Protein AF-0000000068976487 (afdb_homodimer)

Organism: Fasciola gigantica (NCBI:txid46835)

pLDDT: mean 71.39, std 23.09, range [22.41, 97.0]

Foldseek 3Di:
DPCPPVCPPDDDLVRLLVVLLVLQLVLLVLADPVLSVVLNVLSVVQSVVLVPADPVLNVVLSVLSVVLSVVSVVQSLVQQDDVPPDPPPPDPPVDDNRDPPSSVVVDSVVSVVSSVSSCVSVVVRVVVVPPPVD/DPCCVVCPPDDDLVRLLVVLLVLQLVLLVLADPVLSVVLNVLSVVQSVVLVPADPVCNVVLSVLSVVLSVVSVVQSLVQQDDPDPPCPPPPPPVDDSRDCPSSVVCDSVVNVVSSVSSCVSVVVRVVVVPPPVD

Solvent-accessible surface area (backbone atoms only — not comparable to full-atom values): 15541 Å² total; per-residue (Å²): 130,81,74,75,68,75,70,69,76,67,72,49,70,73,52,48,52,50,50,51,53,53,50,44,56,56,55,33,67,74,42,60,65,71,56,22,51,54,48,49,55,52,51,52,52,52,59,59,55,52,75,73,51,58,76,88,48,49,62,58,50,51,42,34,48,47,49,49,41,51,53,50,49,50,52,53,51,61,32,42,64,62,88,56,91,68,72,61,89,74,51,55,66,53,12,59,64,47,56,69,63,53,54,52,61,65,32,70,64,52,56,52,43,50,50,51,60,43,43,51,63,52,56,58,63,58,54,59,64,66,61,65,75,108,129,79,74,75,67,74,73,68,77,65,72,48,70,73,52,47,52,49,51,51,52,51,51,43,58,55,54,34,66,77,42,60,66,72,54,23,51,54,48,50,54,52,51,52,53,51,58,58,54,53,76,73,52,57,76,87,47,48,61,58,51,53,44,33,48,48,49,48,42,52,54,50,50,49,54,53,52,60,32,41,62,63,88,57,91,67,69,62,88,71,52,52,70,46,17,56,68,46,57,70,62,54,55,53,62,64,35,69,64,50,55,52,44,51,51,50,59,42,42,51,64,53,55,58,64,60,54,61,66,66,61,65,74,109

Sequence (268 aa):
MMNVGLAVSSLSHPQRVRLLYKTILQLHRGLPPALAELGNKYVKEEFHRHKNCRPEFVQPFMLEWSSYAMELSKQIRDASYTPSNNPAPNTVEFGRPLEPTVLNRFSESQLQQLLSLAEEIHSRASSTDEVDHNMMNVGLAVSSLSHPQRVRLLYKTILQLHRGLPPALAELGNKYVKEEFHRHKNCRPEFVQPFMLEWSSYAMELSKQIRDASYTPSNNPAPNTVEFGRPLEPTVLNRFSESQLQQLLSLAEEIHSRASSTDEVDHN

InterPro domains:
  IPR008381 Succinate dehydrogenase assembly factor 3, mitochondrial [PTHR13137] (11-130)

Nearest PDB structures (foldseek):
  1x8z-assembly1_A-2  TM=2.347E-01  e=3.915E+00  Arabidopsis thaliana
  1x8z-assembly3_A  TM=2.347E-01  e=3.915E+00  Arabidopsis thaliana
  6fze-assembly2_B  TM=3.423E-01  e=5.760E+00  Borreliella burgdorferi B31
  1x8z-assembly1_A-2  TM=2.349E-01  e=2.927E+00  Arabidopsis thaliana
  1x8z-assembly3_A  TM=2.349E-01  e=2.927E+00  Arabidopsis thaliana

Structure (mmCIF, N/CA/C/O backbone):
data_AF-0000000068976487-model_v1
#
loop_
_entity.id
_entity.type
_entity.pdbx_description
1 polymer 'Succinate dehydrogenase assembly factor 3'
#
loop_
_atom_site.group_PDB
_atom_site.id
_atom_site.type_symbol
_atom_site.label_atom_id
_atom_site.label_alt_id
_atom_site.label_comp_id
_atom_site.label_asym_id
_atom_site.label_entity_id
_atom_site.label_seq_id
_atom_site.pdbx_PDB_ins_code
_atom_site.Cartn_x
_atom_site.Cartn_y
_atom_site.Cartn_z
_atom_site.occupancy
_atom_site.B_iso_or_equiv
_atom_site.auth_seq_id
_atom_site.auth_comp_id
_atom_site.auth_asym_id
_atom_site.auth_atom_id
_atom_site.pdbx_PDB_model_num
ATOM 1 N N . MET A 1 1 ? -24.203 28.141 -8.352 1 22.41 1 MET A N 1
ATOM 2 C CA . MET A 1 1 ? -23.547 27.422 -7.258 1 22.41 1 MET A CA 1
ATOM 3 C C . MET A 1 1 ? -22.438 26.516 -7.785 1 22.41 1 MET A C 1
ATOM 5 O O . MET A 1 1 ? -22.703 25.625 -8.594 1 22.41 1 MET A O 1
ATOM 9 N N . MET A 1 2 ? -21.375 27.125 -8.117 1 22.47 2 MET A N 1
ATOM 10 C CA . MET A 1 2 ? -20.297 26.594 -8.945 1 22.47 2 MET A CA 1
ATOM 11 C C . MET A 1 2 ? -19.719 25.328 -8.328 1 22.47 2 MET A C 1
ATOM 13 O O . MET A 1 2 ? -19.328 25.328 -7.156 1 22.47 2 MET A O 1
ATOM 17 N N . ASN A 1 3 ? -20.391 24.219 -8.438 1 28.83 3 ASN A N 1
ATOM 18 C CA . ASN A 1 3 ? -19.906 22.875 -8.141 1 28.83 3 ASN A CA 1
ATOM 19 C C . ASN A 1 3 ? -18.422 22.75 -8.469 1 28.83 3 ASN A C 1
ATOM 21 O O . ASN A 1 3 ? -18.047 22.656 -9.641 1 28.83 3 ASN A O 1
ATOM 25 N N . VAL A 1 4 ? -17.625 23.719 -8.203 1 30.47 4 VAL A N 1
ATOM 26 C CA . VAL A 1 4 ? -16.188 23.656 -8.422 1 30.47 4 VAL A CA 1
ATOM 27 C C . VAL A 1 4 ? -15.672 22.25 -8.133 1 30.47 4 VAL A C 1
ATOM 29 O O . VAL A 1 4 ? -15.609 21.828 -6.977 1 30.47 4 VAL A O 1
ATOM 32 N N . GLY A 1 5 ? -16.25 21.219 -8.641 1 33.41 5 GLY A N 1
ATOM 33 C CA . GLY A 1 5 ? -15.82 19.844 -8.789 1 33.41 5 GLY A CA 1
ATOM 34 C C . GLY A 1 5 ? -14.312 19.703 -8.922 1 33.41 5 GLY A C 1
ATOM 35 O O . GLY A 1 5 ? -13.773 19.766 -10.031 1 33.41 5 GLY A O 1
ATOM 36 N N . LEU A 1 6 ? -13.453 20.438 -8.43 1 35.88 6 LEU A N 1
ATOM 37 C CA . LEU A 1 6 ? -12.008 20.266 -8.391 1 35.88 6 LEU A CA 1
ATOM 38 C C . LEU A 1 6 ? -11.617 18.797 -8.523 1 35.88 6 LEU A C 1
ATOM 40 O O . LEU A 1 6 ? -11.992 17.984 -7.691 1 35.88 6 LEU A O 1
ATOM 44 N N . ALA A 1 7 ? -11.703 18.219 -9.609 1 37.06 7 ALA A N 1
ATOM 45 C CA . ALA A 1 7 ? -11.406 16.906 -10.148 1 37.06 7 ALA A CA 1
ATOM 46 C C . ALA A 1 7 ? -10.164 16.297 -9.484 1 37.06 7 ALA A C 1
ATOM 48 O O . ALA A 1 7 ? -9.039 16.531 -9.938 1 37.06 7 ALA A O 1
ATOM 49 N N . VAL A 1 8 ? -9.93 16.562 -8.266 1 45.56 8 VAL A N 1
ATOM 50 C CA . VAL A 1 8 ? -8.766 15.961 -7.629 1 45.56 8 VAL A CA 1
ATOM 51 C C . VAL A 1 8 ? -8.586 14.523 -8.125 1 45.56 8 VAL A C 1
ATOM 53 O O . VAL A 1 8 ? -9.523 13.719 -8.055 1 45.56 8 VAL A O 1
ATOM 56 N N . SER A 1 9 ? -8.016 14.414 -9.266 1 51 9 SER A N 1
ATOM 57 C CA . SER A 1 9 ? -7.809 13.273 -10.156 1 51 9 SER A CA 1
ATOM 58 C C . SER A 1 9 ? -7.434 12.023 -9.375 1 51 9 SER A C 1
ATOM 60 O O . SER A 1 9 ? -6.32 11.922 -8.852 1 51 9 SER A O 1
ATOM 62 N N . SER A 1 10 ? -8.445 11.555 -8.594 1 67.25 10 SER A N 1
ATOM 63 C CA . SER A 1 10 ? -8.273 10.18 -8.125 1 67.25 10 SER A CA 1
ATOM 64 C C . SER A 1 10 ? -7.785 9.273 -9.242 1 67.25 10 SER A C 1
ATOM 66 O O . SER A 1 10 ? -8.156 9.453 -10.406 1 67.25 10 SER A O 1
ATOM 68 N N . LEU A 1 11 ? -6.723 8.648 -8.953 1 79.12 11 LEU A N 1
ATOM 69 C CA . LEU A 1 11 ? -6.199 7.715 -9.953 1 79.12 11 LEU A CA 1
ATOM 70 C C . LEU A 1 11 ? -7.285 6.758 -10.422 1 79.12 11 LEU A C 1
ATOM 72 O O . LEU A 1 11 ? -8.086 6.27 -9.625 1 79.12 11 LEU A O 1
ATOM 76 N N . SER A 1 12 ? -7.398 6.684 -11.75 1 86.81 12 SER A N 1
ATOM 77 C CA . SER A 1 12 ? -8.258 5.652 -12.328 1 86.81 12 SER A CA 1
ATOM 78 C C . SER A 1 12 ? -7.793 4.258 -11.922 1 86.81 12 SER A C 1
ATOM 80 O O . SER A 1 12 ? -6.68 4.086 -11.414 1 86.81 12 SER A O 1
ATOM 82 N N . HIS A 1 13 ? -8.68 3.289 -12.172 1 90.31 13 HIS A N 1
ATOM 83 C CA . HIS A 1 13 ? -8.312 1.92 -11.828 1 90.31 13 HIS A CA 1
ATOM 84 C C . HIS A 1 13 ? -7.039 1.491 -12.547 1 90.31 13 HIS A C 1
ATOM 86 O O . HIS A 1 13 ? -6.109 0.981 -11.914 1 90.31 13 HIS A O 1
ATOM 92 N N . PRO A 1 14 ? -6.906 1.743 -13.891 1 92.81 14 PRO A N 1
ATOM 93 C CA . PRO A 1 14 ? -5.664 1.365 -14.562 1 92.81 14 PRO A CA 1
ATOM 94 C C . PRO A 1 14 ? -4.441 2.082 -13.992 1 92.81 14 PRO A C 1
ATOM 96 O O . PRO A 1 14 ? -3.354 1.502 -13.938 1 92.81 14 PRO A O 1
ATOM 99 N N . GLN A 1 15 ? -4.594 3.289 -13.555 1 93 15 GLN A N 1
ATOM 100 C CA . GLN A 1 15 ? -3.492 4.043 -12.961 1 93 15 GLN A CA 1
ATOM 101 C C . GLN A 1 15 ? -3.098 3.469 -11.602 1 93 15 GLN A C 1
ATOM 103 O O . GLN A 1 15 ? -1.91 3.387 -11.281 1 93 15 GLN A O 1
ATOM 108 N N . ARG A 1 16 ? -4.086 3.051 -10.875 1 92.31 16 ARG A N 1
ATOM 109 C CA . ARG A 1 16 ? -3.82 2.449 -9.57 1 92.31 16 ARG A CA 1
ATOM 110 C C . ARG A 1 16 ? -3.096 1.116 -9.727 1 92.31 16 ARG A C 1
ATOM 112 O O . ARG A 1 16 ? -2.168 0.819 -8.969 1 92.31 16 ARG A O 1
ATOM 119 N N . VAL A 1 17 ? -3.531 0.381 -10.68 1 94.75 17 VAL A N 1
ATOM 120 C CA . VAL A 1 17 ? -2.9 -0.909 -10.945 1 94.75 17 VAL A CA 1
ATOM 121 C C . VAL A 1 17 ? -1.438 -0.7 -11.328 1 94.75 17 VAL A C 1
ATOM 123 O O . VAL A 1 17 ? -0.552 -1.395 -10.82 1 94.75 17 VAL A O 1
ATOM 126 N N . ARG A 1 18 ? -1.222 0.237 -12.164 1 96.31 18 ARG A N 1
ATOM 127 C CA . ARG A 1 18 ? 0.137 0.524 -12.617 1 96.31 18 ARG A CA 1
ATOM 128 C C . ARG A 1 18 ? 1.013 0.983 -11.453 1 96.31 18 ARG A C 1
ATOM 130 O O . ARG A 1 18 ? 2.168 0.569 -11.344 1 96.31 18 ARG A O 1
ATOM 137 N N . LEU A 1 19 ? 0.502 1.845 -10.703 1 94.56 19 LEU A N 1
ATOM 138 C CA . LEU A 1 19 ? 1.233 2.33 -9.539 1 94.56 19 LEU A CA 1
ATOM 139 C C . LEU A 1 19 ? 1.612 1.177 -8.617 1 94.56 19 LEU A C 1
ATOM 141 O O . LEU A 1 19 ? 2.754 1.093 -8.156 1 94.56 19 LEU A O 1
ATOM 145 N N . LEU A 1 20 ? 0.661 0.306 -8.344 1 96.44 20 LEU A N 1
ATOM 146 C CA . LEU A 1 20 ? 0.906 -0.844 -7.48 1 96.44 20 LEU A CA 1
ATOM 147 C C . LEU A 1 20 ? 1.979 -1.751 -8.07 1 96.44 20 LEU A C 1
ATOM 149 O O . LEU A 1 20 ? 2.898 -2.176 -7.371 1 96.44 20 LEU A O 1
ATOM 153 N N . TYR A 1 21 ? 1.858 -2.031 -9.32 1 97 21 TYR A N 1
ATOM 154 C CA . TYR A 1 21 ? 2.816 -2.865 -10.039 1 97 21 TYR A CA 1
ATOM 155 C C . TYR A 1 21 ? 4.227 -2.309 -9.906 1 97 21 TYR A C 1
ATOM 157 O O . TYR A 1 21 ? 5.152 -3.023 -9.516 1 97 21 TYR A O 1
ATOM 165 N N . LYS A 1 22 ? 4.34 -1.038 -10.203 1 96.62 22 LYS A N 1
ATOM 166 C CA . LYS A 1 22 ? 5.645 -0.382 -10.156 1 96.62 22 LYS A CA 1
ATOM 167 C C . LYS A 1 22 ? 6.203 -0.371 -8.734 1 96.62 22 LYS A C 1
ATOM 169 O O . LYS A 1 22 ? 7.41 -0.547 -8.539 1 96.62 22 LYS A O 1
ATOM 174 N N . THR A 1 23 ? 5.371 -0.124 -7.797 1 96 23 THR A N 1
ATOM 175 C CA . THR A 1 23 ? 5.781 -0.111 -6.398 1 96 23 THR A CA 1
ATOM 176 C C . THR A 1 23 ? 6.375 -1.458 -5.996 1 96 23 THR A C 1
ATOM 178 O O . THR A 1 23 ? 7.426 -1.513 -5.352 1 96 23 THR A O 1
ATOM 181 N N . ILE A 1 24 ? 5.711 -2.537 -6.387 1 95.94 24 ILE A N 1
ATOM 182 C CA . ILE A 1 24 ? 6.168 -3.875 -6.035 1 95.94 24 ILE A CA 1
ATOM 183 C C . ILE A 1 24 ? 7.516 -4.148 -6.699 1 95.94 24 ILE A C 1
ATOM 185 O O . ILE A 1 24 ? 8.438 -4.664 -6.059 1 95.94 24 ILE A O 1
ATOM 189 N N . LEU A 1 25 ? 7.668 -3.799 -7.992 1 96.12 25 LEU A N 1
ATOM 190 C CA . LEU A 1 25 ? 8.93 -3.996 -8.695 1 96.12 25 LEU A CA 1
ATOM 191 C C . LEU A 1 25 ? 10.055 -3.215 -8.016 1 96.12 25 LEU A C 1
ATOM 193 O O . LEU A 1 25 ? 11.18 -3.709 -7.906 1 96.12 25 LEU A O 1
ATOM 197 N N . GLN A 1 26 ? 9.742 -2.055 -7.543 1 94.44 26 GLN A N 1
ATOM 198 C CA . GLN A 1 26 ? 10.727 -1.233 -6.84 1 94.44 26 GLN A CA 1
ATOM 199 C C . GLN A 1 26 ? 11.133 -1.877 -5.52 1 94.44 26 GLN A C 1
ATOM 201 O O . GLN A 1 26 ? 12.32 -1.905 -5.176 1 94.44 26 GLN A O 1
ATOM 206 N N . LEU A 1 27 ? 10.195 -2.33 -4.832 1 92.12 27 LEU A N 1
ATOM 207 C CA . LEU A 1 27 ? 10.477 -2.996 -3.564 1 92.12 27 LEU A CA 1
ATOM 208 C C . LEU A 1 27 ? 11.344 -4.234 -3.781 1 92.12 27 LEU A C 1
ATOM 210 O O . LEU A 1 27 ? 12.227 -4.527 -2.973 1 92.12 27 LEU A O 1
ATOM 214 N N . HIS A 1 28 ? 11.109 -4.938 -4.836 1 93.31 28 HIS A N 1
ATOM 215 C CA . HIS A 1 28 ? 11.852 -6.152 -5.148 1 93.31 28 HIS A CA 1
ATOM 216 C C . HIS A 1 28 ? 13.336 -5.852 -5.352 1 93.31 28 HIS A C 1
ATOM 218 O O . HIS A 1 28 ? 14.18 -6.738 -5.191 1 93.31 28 HIS A O 1
ATOM 224 N N . ARG A 1 29 ? 13.633 -4.652 -5.66 1 92.06 29 ARG A N 1
ATOM 225 C CA . ARG A 1 29 ? 15.031 -4.27 -5.816 1 92.06 29 ARG A CA 1
ATOM 226 C C . ARG A 1 29 ? 15.773 -4.363 -4.488 1 92.06 29 ARG A C 1
ATOM 228 O O . ARG A 1 29 ? 17 -4.422 -4.469 1 92.06 29 ARG A O 1
ATOM 235 N N . GLY A 1 30 ? 15.07 -4.293 -3.445 1 85.94 30 GLY A N 1
ATOM 236 C CA . GLY A 1 30 ? 15.672 -4.414 -2.125 1 85.94 30 GLY A CA 1
ATOM 237 C C . GLY A 1 30 ? 15.914 -5.852 -1.711 1 85.94 30 GLY A C 1
ATOM 238 O O . GLY A 1 30 ? 16.484 -6.109 -0.649 1 85.94 30 GLY A O 1
ATOM 239 N N . LEU A 1 31 ? 15.539 -6.805 -2.506 1 86.88 31 LEU A N 1
ATOM 240 C CA . LEU A 1 31 ? 15.695 -8.227 -2.227 1 86.88 31 LEU A CA 1
ATOM 241 C C . LEU A 1 31 ? 16.984 -8.766 -2.848 1 86.88 31 LEU A C 1
ATOM 243 O O . LEU A 1 31 ? 17.547 -8.148 -3.756 1 86.88 31 LEU A O 1
ATOM 247 N N . PRO A 1 32 ? 17.484 -9.922 -2.289 1 86.25 32 PRO A N 1
ATOM 248 C CA . PRO A 1 32 ? 18.547 -10.594 -3.035 1 86.25 32 PRO A CA 1
ATOM 249 C C . PRO A 1 32 ? 18.203 -10.805 -4.508 1 86.25 32 PRO A C 1
ATOM 251 O O . PRO A 1 32 ? 17.047 -11.094 -4.832 1 86.25 32 PRO A O 1
ATOM 254 N N . PRO A 1 33 ? 19.172 -10.641 -5.348 1 88.94 33 PRO A N 1
ATOM 255 C CA . PRO A 1 33 ? 18.891 -10.625 -6.789 1 88.94 33 PRO A CA 1
ATOM 256 C C . PRO A 1 33 ? 18.094 -11.844 -7.25 1 88.94 33 PRO A C 1
ATOM 258 O O . PRO A 1 33 ? 17.172 -11.711 -8.047 1 88.94 33 PRO A O 1
ATOM 261 N N . ALA A 1 34 ? 18.516 -12.977 -6.82 1 88.81 34 ALA A N 1
ATOM 262 C CA . ALA A 1 34 ? 17.828 -14.188 -7.246 1 88.81 34 ALA A CA 1
ATOM 263 C C . ALA A 1 34 ? 16.359 -14.164 -6.809 1 88.81 34 ALA A C 1
ATOM 265 O O . ALA A 1 34 ? 15.477 -14.562 -7.566 1 88.81 34 ALA A O 1
ATOM 266 N N . LEU A 1 35 ? 16.109 -13.75 -5.621 1 89.38 35 LEU A N 1
ATOM 267 C CA . LEU A 1 35 ? 14.742 -13.656 -5.094 1 89.38 35 LEU A CA 1
ATOM 268 C C . LEU A 1 35 ? 13.953 -12.57 -5.816 1 89.38 35 LEU A C 1
ATOM 270 O O . LEU A 1 35 ? 12.766 -12.75 -6.09 1 89.38 35 LEU A O 1
ATOM 274 N N . ALA A 1 36 ? 14.625 -11.461 -6.062 1 92.62 36 ALA A N 1
ATOM 275 C CA . ALA A 1 36 ? 13.992 -10.383 -6.82 1 92.62 36 ALA A CA 1
ATOM 276 C C . ALA A 1 36 ? 13.547 -10.867 -8.195 1 92.62 36 ALA A C 1
ATOM 278 O O . ALA A 1 36 ? 12.438 -10.555 -8.648 1 92.62 36 ALA A O 1
ATOM 279 N N . GLU A 1 37 ? 14.422 -11.594 -8.828 1 93.75 37 GLU A N 1
ATOM 280 C CA . GLU A 1 37 ? 14.094 -12.125 -10.148 1 93.75 37 GLU A CA 1
ATOM 281 C C . GLU A 1 37 ? 12.891 -13.062 -10.086 1 93.75 37 GLU A C 1
ATOM 283 O O . GLU A 1 37 ? 11.984 -12.969 -10.914 1 93.75 37 GLU A O 1
ATOM 288 N N . LEU A 1 38 ? 12.906 -13.969 -9.188 1 90.81 38 LEU A N 1
ATOM 289 C CA . LEU A 1 38 ? 11.789 -14.891 -9 1 90.81 38 LEU A CA 1
ATOM 290 C C . LEU A 1 38 ? 10.5 -14.117 -8.734 1 90.81 38 LEU A C 1
ATOM 292 O O . LEU A 1 38 ? 9.477 -14.375 -9.367 1 90.81 38 LEU A O 1
ATOM 296 N N . GLY A 1 39 ? 10.523 -13.211 -7.812 1 93 39 GLY A N 1
ATOM 297 C CA . GLY A 1 39 ? 9.352 -12.414 -7.48 1 93 39 GLY A CA 1
ATOM 298 C C . GLY A 1 39 ? 8.82 -11.617 -8.656 1 93 39 GLY A C 1
ATOM 299 O O . GLY A 1 39 ? 7.613 -11.555 -8.875 1 93 39 GLY A O 1
ATOM 300 N N . ASN A 1 40 ? 9.781 -10.992 -9.359 1 96.31 40 ASN A N 1
ATOM 301 C CA . ASN A 1 40 ? 9.383 -10.195 -10.516 1 96.31 40 ASN A CA 1
ATOM 302 C C . ASN A 1 40 ? 8.648 -11.039 -11.555 1 96.31 40 ASN A C 1
ATOM 304 O O . ASN A 1 40 ? 7.672 -10.586 -12.148 1 96.31 40 ASN A O 1
ATOM 308 N N . LYS A 1 41 ? 9.156 -12.18 -11.758 1 94.44 41 LYS A N 1
ATOM 309 C CA . LYS A 1 41 ? 8.492 -13.086 -12.688 1 94.44 41 LYS A CA 1
ATOM 310 C C . LYS A 1 41 ? 7.074 -13.406 -12.234 1 94.44 41 LYS A C 1
ATOM 312 O O . LYS A 1 41 ? 6.133 -13.359 -13.023 1 94.44 41 LYS A O 1
ATOM 317 N N . TYR A 1 42 ? 6.891 -13.711 -10.992 1 92.12 42 TYR A N 1
ATOM 318 C CA . TYR A 1 42 ? 5.594 -14.07 -10.422 1 92.12 42 TYR A CA 1
ATOM 319 C C . TYR A 1 42 ? 4.621 -12.898 -10.5 1 92.12 42 TYR A C 1
ATOM 321 O O . TYR A 1 42 ? 3.482 -13.055 -10.953 1 92.12 42 TYR A O 1
ATOM 329 N N . VAL A 1 43 ? 5.031 -11.766 -10.086 1 95.38 43 VAL A N 1
ATOM 330 C CA . VAL A 1 43 ? 4.184 -10.578 -10.062 1 95.38 43 VAL A CA 1
ATOM 331 C C . VAL A 1 43 ? 3.758 -10.219 -11.484 1 95.38 43 VAL A C 1
ATOM 333 O O . VAL A 1 43 ? 2.592 -9.891 -11.727 1 95.38 43 VAL A O 1
ATOM 336 N N . LYS A 1 44 ? 4.664 -10.266 -12.406 1 95.44 44 LYS A N 1
ATOM 337 C CA . LYS A 1 44 ? 4.348 -9.961 -13.797 1 95.44 44 LYS A CA 1
ATOM 338 C C . LYS A 1 44 ? 3.248 -10.883 -14.328 1 95.44 44 LYS A C 1
ATOM 340 O O . LYS A 1 44 ? 2.309 -10.422 -14.977 1 95.44 44 LYS A O 1
ATOM 345 N N . GLU A 1 45 ? 3.355 -12.07 -14.039 1 93.06 45 GLU A N 1
ATOM 346 C CA . GLU A 1 45 ? 2.359 -13.039 -14.484 1 93.06 45 GLU A CA 1
ATOM 347 C C . GLU A 1 45 ? 1 -12.766 -13.844 1 93.06 45 GLU A C 1
ATOM 349 O O . GLU A 1 45 ? -0.031 -12.82 -14.523 1 93.06 45 GLU A O 1
ATOM 354 N N . GLU A 1 46 ? 0.982 -12.477 -12.602 1 92.19 46 GLU A N 1
ATOM 355 C CA . GLU A 1 46 ? -0.27 -12.242 -11.891 1 92.19 46 GLU A CA 1
ATOM 356 C C . GLU A 1 46 ? -0.942 -10.953 -12.359 1 92.19 46 GLU A C 1
ATOM 358 O O . GLU A 1 46 ? -2.166 -10.906 -12.508 1 92.19 46 GLU A O 1
ATOM 363 N N . PHE A 1 47 ? -0.188 -9.938 -12.562 1 94.5 47 PHE A N 1
ATOM 364 C CA . PHE A 1 47 ? -0.769 -8.68 -13.023 1 94.5 47 PHE A CA 1
ATOM 365 C C . PHE A 1 47 ? -1.245 -8.789 -14.461 1 94.5 47 PHE A C 1
ATOM 367 O O . PHE A 1 47 ? -2.219 -8.148 -14.852 1 94.5 47 PHE A O 1
ATOM 374 N N . HIS A 1 48 ? -0.615 -9.648 -15.25 1 93.25 48 HIS A N 1
ATOM 375 C CA . HIS A 1 48 ? -1.096 -9.938 -16.594 1 93.25 48 HIS A CA 1
ATOM 376 C C . HIS A 1 48 ? -2.451 -10.633 -16.562 1 93.25 48 HIS A C 1
ATOM 378 O O . HIS A 1 48 ? -3.365 -10.266 -17.297 1 93.25 48 HIS A O 1
ATOM 384 N N . ARG A 1 49 ? -2.629 -11.539 -15.703 1 89.94 49 ARG A N 1
ATOM 385 C CA . ARG A 1 49 ? -3.885 -12.266 -15.562 1 89.94 49 ARG A CA 1
ATOM 386 C C . ARG A 1 49 ? -4.992 -11.352 -15.047 1 89.94 49 ARG A C 1
ATOM 388 O O . ARG A 1 49 ? -6.16 -11.523 -15.398 1 89.94 49 ARG A O 1
ATOM 395 N N . HIS A 1 50 ? -4.668 -10.461 -14.219 1 90.94 50 HIS A N 1
ATOM 396 C CA . HIS A 1 50 ? -5.617 -9.539 -13.609 1 90.94 50 HIS A CA 1
ATOM 397 C C . HIS A 1 50 ? -6.332 -8.703 -14.664 1 90.94 50 HIS A C 1
ATOM 399 O O . HIS A 1 50 ? -7.473 -8.281 -14.461 1 90.94 50 HIS A O 1
ATOM 405 N N . 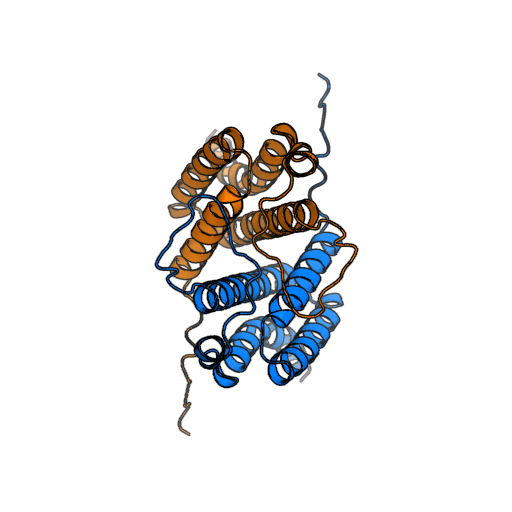LYS A 1 51 ? -5.695 -8.484 -15.812 1 91.81 51 LYS A N 1
ATOM 406 C CA . LYS A 1 51 ? -6.281 -7.68 -16.875 1 91.81 51 LYS A CA 1
ATOM 407 C C . LYS A 1 51 ? -7.613 -8.266 -17.344 1 91.81 51 LYS A C 1
ATOM 409 O O . LYS A 1 51 ? -8.492 -7.535 -17.797 1 91.81 51 LYS A O 1
ATOM 414 N N . ASN A 1 52 ? -7.84 -9.562 -17.156 1 88.69 52 ASN A N 1
ATOM 415 C CA . ASN A 1 52 ? -9.047 -10.242 -17.609 1 88.69 52 ASN A CA 1
ATOM 416 C C . ASN A 1 52 ? -9.859 -10.789 -16.438 1 88.69 52 ASN A C 1
ATOM 418 O O . ASN A 1 52 ? -10.688 -11.688 -16.625 1 88.69 52 ASN A O 1
ATOM 422 N N . CYS A 1 53 ? -9.641 -10.281 -15.398 1 85.5 53 CYS A N 1
ATOM 423 C CA . CYS A 1 53 ? -10.281 -10.797 -14.195 1 85.5 53 CYS A CA 1
ATOM 424 C C . CYS A 1 53 ? -11.727 -10.336 -14.109 1 85.5 53 CYS A C 1
ATOM 426 O O . CYS A 1 53 ? -12.07 -9.25 -14.578 1 85.5 53 CYS A O 1
ATOM 428 N N . ARG A 1 54 ? -12.594 -11.195 -13.531 1 88.94 54 ARG A N 1
ATOM 429 C CA . ARG A 1 54 ? -13.977 -10.82 -13.266 1 88.94 54 ARG A CA 1
ATOM 430 C C . ARG A 1 54 ? -14.055 -9.641 -12.305 1 88.94 54 ARG A C 1
ATOM 432 O O . ARG A 1 54 ? -13.242 -9.523 -11.391 1 88.94 54 ARG A O 1
ATOM 439 N N . PRO A 1 55 ? -15.055 -8.797 -12.445 1 89 55 PRO A N 1
ATOM 440 C CA . PRO A 1 55 ? -15.188 -7.578 -11.641 1 89 55 PRO A CA 1
ATOM 441 C C . PRO A 1 55 ? -15.211 -7.863 -10.141 1 89 55 PRO A C 1
ATOM 443 O O . PRO A 1 55 ? -14.703 -7.066 -9.352 1 89 55 PRO A O 1
ATOM 446 N N . GLU A 1 56 ? -15.789 -8.992 -9.781 1 88.12 56 GLU A N 1
ATOM 447 C CA . GLU A 1 56 ? -15.938 -9.289 -8.359 1 88.12 56 GLU A CA 1
ATOM 448 C C . GLU A 1 56 ? -14.594 -9.562 -7.703 1 88.12 56 GLU A C 1
ATOM 450 O O . GLU A 1 56 ? -14.461 -9.5 -6.477 1 88.12 56 GLU A O 1
ATOM 455 N N . PHE A 1 57 ? -13.562 -9.727 -8.508 1 86.44 57 PHE A N 1
ATOM 456 C CA . PHE A 1 57 ? -12.266 -10.117 -7.961 1 86.44 57 PHE A CA 1
ATOM 457 C C . PHE A 1 57 ? -11.266 -8.969 -8.062 1 86.44 57 PHE A C 1
ATOM 459 O O . PHE A 1 57 ? -10.172 -9.039 -7.504 1 86.44 57 PHE A O 1
ATOM 466 N N . VAL A 1 58 ? -11.68 -7.926 -8.648 1 89.44 58 VAL A N 1
ATOM 467 C CA . VAL A 1 58 ? -10.773 -6.809 -8.883 1 89.44 58 VAL A CA 1
ATOM 468 C C . VAL A 1 58 ? -10.352 -6.188 -7.555 1 89.44 58 VAL A C 1
ATOM 470 O O . VAL A 1 58 ? -9.156 -6.016 -7.289 1 89.44 58 VAL A O 1
ATOM 473 N N . GLN A 1 59 ? -11.273 -5.945 -6.762 1 88.88 59 GLN A N 1
ATOM 474 C CA . GLN A 1 59 ? -10.969 -5.297 -5.492 1 88.88 59 GLN A CA 1
ATOM 475 C C . GLN A 1 59 ? -10.18 -6.223 -4.578 1 88.88 59 GLN A C 1
ATOM 477 O O . GLN A 1 59 ? -9.18 -5.812 -3.984 1 88.88 59 GLN A O 1
ATOM 482 N N . PRO A 1 60 ? -10.547 -7.488 -4.484 1 88.81 60 PRO A N 1
ATOM 483 C CA . PRO A 1 60 ? -9.734 -8.406 -3.678 1 88.81 60 PRO A CA 1
ATOM 484 C C . PRO A 1 60 ? -8.297 -8.516 -4.172 1 88.81 60 PRO A C 1
ATOM 486 O O . PRO A 1 60 ? -7.367 -8.594 -3.363 1 88.81 60 PRO A O 1
ATOM 489 N N . PHE A 1 61 ? -8.078 -8.523 -5.457 1 91.69 61 PHE A N 1
ATOM 490 C CA . PHE A 1 61 ? -6.738 -8.547 -6.027 1 91.69 61 PHE A CA 1
ATOM 491 C C . PHE A 1 61 ? -5.93 -7.344 -5.566 1 91.69 61 PHE A C 1
ATOM 493 O O . PHE A 1 61 ? -4.816 -7.496 -5.055 1 91.69 61 PHE A O 1
ATOM 500 N N . MET A 1 62 ? -6.527 -6.18 -5.734 1 93 62 MET A N 1
ATOM 501 C CA . MET A 1 62 ? -5.836 -4.949 -5.367 1 93 62 MET A CA 1
ATOM 502 C C . MET A 1 62 ? -5.48 -4.941 -3.885 1 93 62 MET A C 1
ATOM 504 O O . MET A 1 62 ? -4.375 -4.559 -3.506 1 93 62 MET A O 1
ATOM 508 N N . LEU A 1 63 ? -6.379 -5.375 -3.098 1 90.81 63 LEU A N 1
ATOM 509 C CA . LEU A 1 63 ? -6.156 -5.375 -1.655 1 90.81 63 LEU A CA 1
ATOM 510 C C . LEU A 1 63 ? -5.047 -6.352 -1.277 1 90.81 63 LEU A C 1
ATOM 512 O O . LEU A 1 63 ? -4.176 -6.023 -0.472 1 90.81 63 LEU A O 1
ATOM 516 N N . GLU A 1 64 ? -5.027 -7.508 -1.851 1 90.62 64 GLU A N 1
ATOM 517 C CA . GLU A 1 64 ? -4.043 -8.531 -1.514 1 90.62 64 GLU A CA 1
ATOM 518 C C . GLU A 1 64 ? -2.639 -8.102 -1.94 1 90.62 64 GLU A C 1
ATOM 520 O O . GLU A 1 64 ? -1.687 -8.227 -1.166 1 90.62 64 GLU A O 1
ATOM 525 N N . TRP A 1 65 ? -2.617 -7.582 -3.074 1 94.25 65 TRP A N 1
ATOM 526 C CA . TRP A 1 65 ? -1.307 -7.191 -3.584 1 94.25 65 TRP A CA 1
ATOM 527 C C . TRP A 1 65 ? -0.811 -5.922 -2.893 1 94.25 65 TRP A C 1
ATOM 529 O O . TRP A 1 65 ? 0.395 -5.734 -2.719 1 94.25 65 TRP A O 1
ATOM 539 N N . SER A 1 66 ? -1.756 -5.062 -2.514 1 93.56 66 SER A N 1
ATOM 540 C CA . SER A 1 66 ? -1.363 -3.922 -1.693 1 93.56 66 SER A CA 1
ATOM 541 C C . SER A 1 66 ? -0.816 -4.375 -0.344 1 93.56 66 SER A C 1
ATOM 543 O O . SER A 1 66 ? 0.174 -3.826 0.146 1 93.56 66 SER A O 1
ATOM 545 N N . SER A 1 67 ? -1.417 -5.332 0.269 1 90.38 67 SER A N 1
ATOM 546 C CA . SER A 1 67 ? -0.94 -5.891 1.528 1 90.38 67 SER A CA 1
ATOM 547 C C . SER A 1 67 ? 0.452 -6.496 1.373 1 90.38 67 SER A C 1
ATOM 549 O O . SER A 1 67 ? 1.323 -6.285 2.219 1 90.38 67 SER A O 1
ATOM 551 N N . TYR A 1 68 ? 0.668 -7.223 0.31 1 91.69 68 TYR A N 1
ATOM 552 C CA . TYR A 1 68 ? 1.979 -7.77 -0.021 1 91.69 68 TYR A CA 1
ATOM 553 C C . TYR A 1 68 ? 3.031 -6.668 -0.078 1 91.69 68 TYR A C 1
ATOM 555 O O . TYR A 1 68 ? 4.105 -6.793 0.513 1 91.69 68 TYR A O 1
ATOM 563 N N . ALA A 1 69 ? 2.688 -5.625 -0.766 1 94.69 69 ALA A N 1
ATOM 564 C CA . ALA A 1 69 ? 3.619 -4.512 -0.921 1 94.69 69 ALA A CA 1
ATOM 565 C C . ALA A 1 69 ? 3.971 -3.896 0.431 1 94.69 69 ALA A C 1
ATOM 567 O O . ALA A 1 69 ? 5.141 -3.625 0.711 1 94.69 69 ALA A O 1
ATOM 568 N N . MET A 1 70 ? 3.002 -3.734 1.232 1 92.31 70 MET A N 1
ATOM 569 C CA . MET A 1 70 ? 3.223 -3.086 2.521 1 92.31 70 MET A CA 1
ATOM 570 C C . MET A 1 70 ? 4.035 -3.982 3.449 1 92.31 70 MET A C 1
ATOM 572 O O . MET A 1 70 ? 4.914 -3.506 4.168 1 92.31 70 MET A O 1
ATOM 576 N N . GLU A 1 71 ? 3.732 -5.258 3.459 1 90.25 71 GLU A N 1
ATOM 577 C CA . GLU A 1 71 ? 4.496 -6.199 4.273 1 90.25 71 GLU A CA 1
ATOM 578 C C . GLU A 1 71 ? 5.949 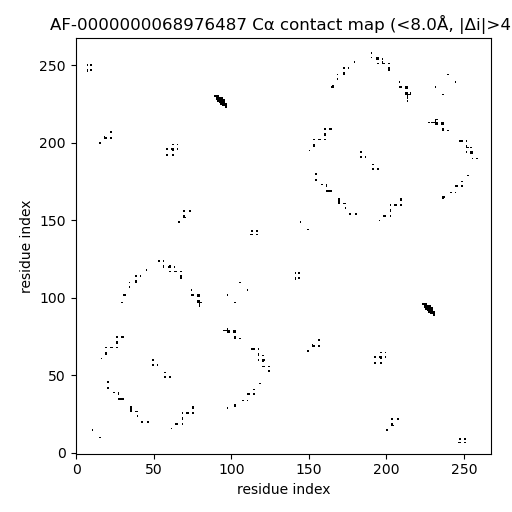-6.27 3.814 1 90.25 71 GLU A C 1
ATOM 580 O O . GLU A 1 71 ? 6.867 -6.262 4.637 1 90.25 71 GLU A O 1
ATOM 585 N N . LEU A 1 72 ? 6.117 -6.305 2.568 1 90.75 72 LEU A N 1
ATOM 586 C CA . LEU A 1 72 ? 7.465 -6.344 2.012 1 90.75 72 LEU A CA 1
ATOM 587 C C . LEU A 1 72 ? 8.227 -5.066 2.344 1 90.75 72 LEU A C 1
ATOM 589 O O . LEU A 1 72 ? 9.406 -5.117 2.709 1 90.75 72 LEU A O 1
ATOM 593 N N . SER A 1 73 ? 7.535 -3.955 2.154 1 90.5 73 SER A N 1
ATOM 594 C CA . SER A 1 73 ? 8.148 -2.674 2.48 1 90.5 73 SER A CA 1
ATOM 595 C C . SER A 1 73 ? 8.617 -2.639 3.932 1 90.5 73 SER A C 1
ATOM 597 O O . SER A 1 73 ? 9.727 -2.17 4.219 1 90.5 73 SER A O 1
ATOM 599 N N . LYS A 1 74 ? 7.828 -3.059 4.793 1 88.19 74 LYS A N 1
ATOM 600 C CA . LYS A 1 74 ? 8.18 -3.111 6.207 1 88.19 74 LYS A CA 1
ATOM 601 C C . LYS A 1 74 ? 9.414 -3.984 6.434 1 88.19 74 LYS A C 1
ATOM 603 O O . LYS A 1 74 ? 10.32 -3.605 7.176 1 88.19 74 LYS A O 1
ATOM 608 N N . GLN A 1 75 ? 9.43 -5.125 5.867 1 84.31 75 GLN A N 1
ATOM 609 C CA . GLN A 1 75 ? 10.531 -6.062 6.023 1 84.31 75 GLN A CA 1
ATOM 610 C C . GLN A 1 75 ? 11.844 -5.461 5.527 1 84.31 75 GLN A C 1
ATOM 612 O O . GLN A 1 75 ? 12.891 -5.621 6.16 1 84.31 75 GLN A O 1
ATOM 617 N N . ILE A 1 76 ? 11.773 -4.844 4.449 1 84.69 76 ILE A N 1
ATOM 618 C CA . ILE A 1 76 ? 12.953 -4.223 3.863 1 84.69 76 ILE A CA 1
ATOM 619 C C . ILE A 1 76 ? 13.453 -3.096 4.766 1 84.69 76 ILE A C 1
ATOM 621 O O . ILE A 1 76 ? 14.648 -2.969 5.012 1 84.69 76 ILE A O 1
ATOM 625 N N . ARG A 1 77 ? 12.578 -2.262 5.238 1 82.94 77 ARG A N 1
ATOM 626 C CA . ARG A 1 77 ? 12.922 -1.171 6.145 1 82.94 77 ARG A CA 1
ATOM 627 C C . ARG A 1 77 ? 13.57 -1.702 7.418 1 82.94 77 ARG A C 1
ATOM 629 O O . ARG A 1 77 ? 14.57 -1.157 7.887 1 82.94 77 ARG A O 1
ATOM 636 N N . ASP A 1 78 ? 12.977 -2.676 7.996 1 81.69 78 ASP A N 1
ATOM 637 C CA . ASP A 1 78 ? 13.469 -3.275 9.234 1 81.69 78 ASP A CA 1
ATOM 638 C C . ASP A 1 78 ? 14.859 -3.867 9.039 1 81.69 78 ASP A C 1
ATOM 640 O O . ASP A 1 78 ? 15.695 -3.826 9.945 1 81.69 78 ASP A O 1
ATOM 644 N N . ALA A 1 79 ? 15.078 -4.398 7.93 1 76.56 79 ALA A N 1
ATOM 645 C CA . ALA A 1 79 ? 16.375 -5 7.617 1 76.56 79 ALA A CA 1
ATOM 646 C C . ALA A 1 79 ? 17.438 -3.926 7.422 1 76.56 79 ALA A C 1
ATOM 648 O O . ALA A 1 79 ? 18.625 -4.172 7.656 1 76.56 79 ALA A O 1
ATOM 649 N N . SER A 1 80 ? 17.094 -2.814 6.984 1 72.19 80 SER A N 1
ATOM 650 C CA . SER A 1 80 ? 18.016 -1.716 6.715 1 72.19 80 SER A CA 1
ATOM 651 C C . SER A 1 80 ? 18.328 -0.937 7.988 1 72.19 80 SER A C 1
ATOM 653 O O . SER A 1 80 ? 19.344 -0.238 8.055 1 72.19 80 SER A O 1
ATOM 655 N N . TYR A 1 81 ? 17.562 -0.925 8.969 1 61.47 81 TYR A N 1
ATOM 656 C CA . TYR A 1 81 ? 17.781 -0.189 10.211 1 61.47 81 TYR A CA 1
ATOM 657 C C . TYR A 1 81 ? 18.953 -0.773 10.992 1 61.47 81 TYR A C 1
ATOM 659 O O . TYR A 1 81 ? 18.953 -1.966 11.312 1 61.47 81 TYR A O 1
ATOM 667 N N . THR A 1 82 ? 20.188 -0.222 10.633 1 52.66 82 THR A N 1
ATOM 668 C CA . THR A 1 82 ? 21.359 -0.442 11.492 1 52.66 82 THR A CA 1
ATOM 669 C C . THR A 1 82 ? 21.359 0.549 12.656 1 52.66 82 THR A C 1
ATOM 671 O O . THR A 1 82 ? 21.25 1.759 12.445 1 52.66 82 THR A O 1
ATOM 674 N N . PRO A 1 83 ? 21.203 0.041 13.945 1 46.78 83 PRO A N 1
ATOM 675 C CA . PRO A 1 83 ? 21.297 0.983 15.062 1 46.78 83 PRO A CA 1
ATOM 676 C C . PRO A 1 83 ? 22.484 1.937 14.938 1 46.78 83 PRO A C 1
ATOM 678 O O . PRO A 1 83 ? 23.625 1.492 14.859 1 46.78 83 PRO A O 1
ATOM 681 N N . SER A 1 84 ? 22.484 2.904 14.039 1 44.81 84 SER A N 1
ATOM 682 C CA . SER A 1 84 ? 23.641 3.791 14.133 1 44.81 84 SER A CA 1
ATOM 683 C C . SER A 1 84 ? 23.734 4.426 15.523 1 44.81 84 SER A C 1
ATOM 685 O O . SER A 1 84 ? 22.719 4.84 16.094 1 44.81 84 SER A O 1
ATOM 687 N N . ASN A 1 85 ? 24.75 4.051 16.266 1 46.06 85 ASN A N 1
ATOM 688 C CA . ASN A 1 85 ? 25.141 4.684 17.516 1 46.06 85 ASN A CA 1
ATOM 689 C C . ASN A 1 85 ? 25.047 6.203 17.438 1 46.06 85 ASN A C 1
ATOM 691 O O . ASN A 1 85 ? 25.266 6.902 18.422 1 46.06 85 ASN A O 1
ATOM 695 N N . ASN A 1 86 ? 25.094 6.805 16.266 1 41.53 86 ASN A N 1
ATOM 696 C CA . ASN A 1 86 ? 25 8.258 16.156 1 41.53 86 ASN A CA 1
ATOM 697 C C . ASN A 1 86 ? 23.734 8.68 15.406 1 41.53 86 ASN A C 1
ATOM 699 O O . ASN A 1 86 ? 23.75 8.812 14.188 1 41.53 86 ASN A O 1
ATOM 703 N N . PRO A 1 87 ? 22.656 8.562 16.078 1 42.78 87 PRO A N 1
ATOM 704 C CA . PRO A 1 87 ? 21.344 8.859 15.516 1 42.78 87 PRO A CA 1
ATOM 705 C C . PRO A 1 87 ? 21.25 10.258 14.906 1 42.78 87 PRO A C 1
ATOM 707 O O . PRO A 1 87 ? 21.328 11.258 15.625 1 42.78 87 PRO A O 1
ATOM 710 N N . ALA A 1 88 ? 22 10.531 13.867 1 42.06 88 ALA A N 1
ATOM 711 C CA . ALA A 1 88 ? 21.688 11.883 13.391 1 42.06 88 ALA A CA 1
ATOM 712 C C . ALA A 1 88 ? 20.203 12.023 13.086 1 42.06 88 ALA A C 1
ATOM 714 O O . ALA A 1 88 ? 19.578 11.094 12.57 1 42.06 88 ALA A O 1
ATOM 715 N N . PRO A 1 89 ? 19.547 12.992 13.781 1 41.69 89 PRO A N 1
ATOM 716 C CA . PRO A 1 89 ? 18.094 13.172 13.852 1 41.69 89 PRO A CA 1
ATOM 717 C C . PRO A 1 89 ? 17.406 12.938 12.508 1 41.69 89 PRO A C 1
ATOM 719 O O . PRO A 1 89 ? 16.281 12.406 12.469 1 41.69 89 PRO A O 1
ATOM 722 N N . ASN A 1 90 ? 17.719 13.703 11.469 1 37.12 90 ASN A N 1
ATOM 723 C CA . ASN A 1 90 ? 16.891 14.078 10.328 1 37.12 90 ASN A CA 1
ATOM 724 C C . ASN A 1 90 ? 17.094 13.133 9.148 1 37.12 90 ASN A C 1
ATOM 726 O O . ASN A 1 90 ? 16.672 13.43 8.023 1 37.12 90 ASN A O 1
ATOM 730 N N . THR A 1 91 ? 18.188 12.242 9.289 1 37.88 91 THR A N 1
ATOM 731 C CA . THR A 1 91 ? 18.531 11.641 8 1 37.88 91 THR A CA 1
ATOM 732 C C . THR A 1 91 ? 17.719 10.367 7.77 1 37.88 91 THR A C 1
ATOM 734 O O . THR A 1 91 ? 17.703 9.469 8.617 1 37.88 91 THR A O 1
ATOM 737 N N . VAL A 1 92 ? 16.594 10.484 7.391 1 37 92 VAL A N 1
ATOM 738 C CA . VAL A 1 92 ? 15.938 9.273 6.891 1 37 92 VAL A CA 1
ATOM 739 C C . VAL A 1 92 ? 16.891 8.516 5.973 1 37 92 VAL A C 1
ATOM 741 O O . VAL A 1 92 ? 17.297 9.023 4.926 1 37 92 VAL A O 1
ATOM 744 N N . GLU A 1 93 ? 17.922 7.785 6.531 1 37.97 93 GLU A N 1
ATOM 745 C CA . GLU A 1 93 ? 18.891 7.004 5.77 1 37.97 93 GLU A CA 1
ATOM 746 C C . GLU A 1 93 ? 18.203 5.945 4.914 1 37.97 93 GLU A C 1
ATOM 748 O O . GLU A 1 93 ? 17.781 4.906 5.422 1 37.97 93 GLU A O 1
ATOM 753 N N . PHE A 1 94 ? 17.422 6.379 4.082 1 34.91 94 PHE A N 1
ATOM 754 C CA . PHE A 1 94 ? 16.766 5.387 3.248 1 34.91 94 PHE A CA 1
ATOM 755 C C . PHE A 1 94 ? 17.781 4.488 2.562 1 34.91 94 PHE A C 1
ATOM 757 O O . PHE A 1 94 ? 17.531 3.299 2.352 1 34.91 94 PHE A O 1
ATOM 764 N N . GLY A 1 95 ? 18.938 5 2.086 1 34.12 95 GLY A N 1
ATOM 765 C CA . GLY A 1 95 ? 19.719 4.352 1.044 1 34.12 95 GLY A CA 1
ATOM 766 C C . GLY A 1 95 ? 20.812 3.439 1.591 1 34.12 95 GLY A C 1
ATOM 767 O O . GLY A 1 95 ? 21.812 3.189 0.921 1 34.12 95 GLY A O 1
ATOM 768 N N . ARG A 1 96 ? 21.047 3.387 2.814 1 37.94 96 ARG A N 1
ATOM 769 C CA . ARG A 1 96 ? 22.234 2.559 2.975 1 37.94 96 ARG A CA 1
ATOM 770 C C . ARG A 1 96 ? 21.984 1.133 2.498 1 37.94 96 ARG A C 1
ATOM 772 O O . ARG A 1 96 ? 20.922 0.564 2.764 1 37.94 96 ARG A O 1
ATOM 779 N N . PRO A 1 97 ? 22.891 0.696 1.526 1 39.09 97 PRO A N 1
ATOM 780 C CA . PRO A 1 97 ? 22.766 -0.721 1.173 1 39.09 97 PRO A CA 1
ATOM 781 C C . PRO A 1 97 ? 22.547 -1.616 2.393 1 39.09 97 PRO A C 1
ATOM 783 O O . PRO A 1 97 ? 23.25 -1.472 3.398 1 39.09 97 PRO A O 1
ATOM 786 N N . LEU A 1 98 ? 21.281 -2.041 2.611 1 44.66 98 LEU A N 1
ATOM 787 C CA . LEU A 1 98 ? 20.953 -2.992 3.666 1 44.66 98 LEU A CA 1
ATOM 788 C C . LEU A 1 98 ? 22.078 -3.988 3.877 1 44.66 98 LEU A C 1
ATOM 790 O O . LEU A 1 98 ? 22.672 -4.484 2.91 1 44.66 98 LEU A O 1
ATOM 794 N N . GLU A 1 99 ? 22.781 -3.887 4.859 1 43.47 99 GLU A N 1
ATOM 795 C CA . GLU A 1 99 ? 23.734 -4.949 5.152 1 43.47 99 GLU A CA 1
ATOM 796 C C . GLU A 1 99 ? 23.141 -6.324 4.848 1 43.47 99 GLU A C 1
ATOM 798 O O . GLU A 1 99 ? 22 -6.605 5.199 1 43.47 99 GLU A O 1
ATOM 803 N N . PRO A 1 100 ? 23.75 -7.109 3.955 1 44 100 PRO A N 1
ATOM 804 C CA . PRO A 1 100 ? 23.406 -8.453 3.488 1 44 100 PRO A CA 1
ATOM 805 C C . PRO A 1 100 ? 22.812 -9.328 4.59 1 44 100 PRO A C 1
ATOM 807 O O . PRO A 1 100 ? 22 -10.211 4.312 1 44 100 PRO A O 1
ATOM 810 N N . THR A 1 101 ? 23.094 -9.094 5.719 1 44.16 101 THR A N 1
ATOM 811 C CA . THR A 1 101 ? 22.844 -10.172 6.668 1 44.16 101 THR A CA 1
ATOM 812 C C . THR A 1 101 ? 21.359 -10.234 7.027 1 44.16 101 THR A C 1
ATOM 814 O O . THR A 1 101 ? 20.781 -11.328 7.094 1 44.16 101 THR A O 1
ATOM 817 N N . VAL A 1 102 ? 20.812 -9.297 7.461 1 46.31 102 VAL A N 1
ATOM 818 C CA . VAL A 1 102 ? 19.469 -9.359 8.023 1 46.31 102 VAL A CA 1
ATOM 819 C C . VAL A 1 102 ? 18.453 -9.555 6.898 1 46.31 102 VAL A C 1
ATOM 821 O O . VAL A 1 102 ? 17.484 -10.32 7.043 1 46.31 102 VAL A O 1
ATOM 824 N N . LEU A 1 103 ? 18.453 -8.789 5.676 1 51.59 103 LEU A N 1
ATOM 825 C CA . LEU A 1 103 ? 17.672 -9.219 4.52 1 51.59 103 LEU A CA 1
ATOM 826 C C . LEU A 1 103 ? 17.906 -10.703 4.238 1 51.59 103 LEU A C 1
ATOM 828 O O . LEU A 1 103 ? 17.109 -11.328 3.527 1 51.59 103 LEU A O 1
ATOM 832 N N . ASN A 1 104 ? 18.906 -11.172 4.82 1 47.97 104 ASN A N 1
ATOM 833 C CA . ASN A 1 104 ? 19.25 -12.586 4.719 1 47.97 104 ASN A CA 1
ATOM 834 C C . ASN A 1 104 ? 18.203 -13.469 5.379 1 47.97 104 ASN A C 1
ATOM 836 O O . ASN A 1 104 ? 18.125 -14.672 5.102 1 47.97 104 ASN A O 1
ATOM 840 N N . ARG A 1 105 ? 17.609 -12.773 6.398 1 51.62 105 ARG A N 1
ATOM 841 C CA . ARG A 1 105 ? 16.594 -13.656 6.977 1 51.62 105 ARG A CA 1
ATOM 842 C C . ARG A 1 105 ? 15.328 -13.656 6.133 1 51.62 105 ARG A C 1
ATOM 844 O O . ARG A 1 105 ? 14.477 -14.531 6.293 1 51.62 105 ARG A O 1
ATOM 851 N N . PHE A 1 106 ? 15 -12.484 5.469 1 56.38 106 PHE A N 1
ATOM 852 C CA . PHE A 1 106 ? 13.945 -12.688 4.488 1 56.38 106 PHE A CA 1
ATOM 853 C C . PHE A 1 106 ? 14.289 -13.844 3.555 1 56.38 106 PHE A C 1
ATOM 855 O O . PHE A 1 106 ? 15.094 -13.688 2.637 1 56.38 106 PHE A O 1
ATOM 862 N N . SER A 1 107 ? 13.961 -15.055 4.105 1 62.78 107 SER A N 1
ATOM 863 C CA . SER A 1 107 ? 14.305 -16.281 3.398 1 62.78 107 SER A CA 1
ATOM 864 C C . SER A 1 107 ? 13.406 -16.484 2.182 1 62.78 107 SER A C 1
ATOM 866 O O . SER A 1 107 ? 12.344 -15.875 2.078 1 62.78 107 SER A O 1
ATOM 868 N N . GLU A 1 108 ? 14.008 -16.953 1.135 1 71.06 108 GLU A N 1
ATOM 869 C CA . GLU A 1 108 ? 13.289 -17.422 -0.041 1 71.06 108 GLU A CA 1
ATOM 870 C C . GLU A 1 108 ? 11.938 -18.031 0.343 1 71.06 108 GLU A C 1
ATOM 872 O O . GLU A 1 108 ? 10.938 -17.797 -0.337 1 71.06 108 GLU A O 1
ATOM 877 N N . SER A 1 109 ? 11.961 -18.578 1.408 1 75.81 109 SER A N 1
ATOM 878 C CA . SER A 1 109 ? 10.734 -19.219 1.871 1 75.81 109 SER A CA 1
ATOM 879 C C . SER A 1 109 ? 9.68 -18.188 2.264 1 75.81 109 SER A C 1
ATOM 881 O O . SER A 1 109 ? 8.492 -18.359 1.971 1 75.81 109 SER A O 1
ATOM 883 N N . GLN A 1 110 ? 10.18 -17.047 2.783 1 75.25 110 GLN A N 1
ATOM 884 C CA . GLN A 1 110 ? 9.234 -16.016 3.213 1 75.25 110 GLN A CA 1
ATOM 885 C C . GLN A 1 110 ? 8.625 -15.297 2.016 1 75.25 110 GLN A C 1
ATOM 887 O O . GLN A 1 110 ? 7.426 -15.008 2 1 75.25 110 GLN A O 1
ATOM 892 N N . LEU A 1 111 ? 9.406 -15.016 1.102 1 82.38 111 LEU A N 1
ATOM 893 C CA . LEU A 1 111 ? 8.906 -14.367 -0.104 1 82.38 111 LEU A CA 1
ATOM 894 C C . LEU A 1 111 ? 7.91 -15.266 -0.83 1 82.38 111 LEU A C 1
ATOM 896 O O . LEU A 1 111 ? 6.844 -14.805 -1.246 1 82.38 111 LEU A O 1
ATOM 900 N N . GLN A 1 112 ? 8.312 -16.531 -0.986 1 78.31 112 GLN A N 1
ATOM 901 C CA . GLN A 1 112 ? 7.422 -17.469 -1.65 1 78.31 112 GLN A CA 1
ATOM 902 C C . GLN A 1 112 ? 6.09 -17.578 -0.919 1 78.31 112 GLN A C 1
ATOM 904 O O . GLN A 1 112 ? 5.031 -17.656 -1.552 1 78.31 112 GLN A O 1
ATOM 909 N N . GLN A 1 113 ? 6.203 -17.578 0.267 1 78.81 113 GLN A N 1
ATOM 910 C CA . GLN A 1 113 ? 4.992 -17.656 1.077 1 78.81 113 GLN A CA 1
ATOM 911 C C . GLN A 1 113 ? 4.125 -16.422 0.899 1 78.81 113 GLN A C 1
ATOM 913 O O . GLN A 1 113 ? 2.906 -16.531 0.736 1 78.81 113 GLN A O 1
ATOM 918 N N . LEU A 1 114 ? 4.684 -15.305 0.99 1 82.5 114 LEU A N 1
ATOM 919 C CA . LEU A 1 114 ? 3.953 -14.055 0.811 1 82.5 114 LEU A CA 1
ATOM 920 C C . LEU A 1 114 ? 3.312 -14 -0.572 1 82.5 114 LEU A C 1
ATOM 922 O O . LEU A 1 114 ? 2.15 -13.609 -0.706 1 82.5 114 LEU A O 1
ATOM 926 N N . LEU A 1 115 ? 4.055 -14.438 -1.516 1 84 115 LEU A N 1
ATOM 927 C CA . LEU A 1 115 ? 3.564 -14.43 -2.891 1 84 115 LEU A CA 1
ATOM 928 C C . LEU A 1 115 ? 2.416 -15.414 -3.062 1 84 115 LEU A C 1
ATOM 930 O O . LEU A 1 115 ? 1.432 -15.117 -3.742 1 84 115 LEU A O 1
ATOM 934 N N . SER A 1 116 ? 2.465 -16.516 -2.482 1 78.5 116 SER A N 1
ATOM 935 C CA . SER A 1 116 ? 1.42 -17.531 -2.564 1 78.5 116 SER A CA 1
ATOM 936 C C . SER A 1 116 ? 0.13 -17.062 -1.906 1 78.5 116 SER A C 1
ATOM 938 O O . SER A 1 116 ? -0.965 -17.344 -2.4 1 78.5 116 SER A O 1
ATOM 940 N N . LEU A 1 117 ? 0.284 -16.391 -0.9 1 75.88 117 LEU A N 1
ATOM 941 C CA . LEU A 1 117 ? -0.875 -15.828 -0.215 1 75.88 117 LEU A CA 1
ATOM 942 C C . LEU A 1 117 ? -1.541 -14.75 -1.067 1 75.88 117 LEU A C 1
ATOM 944 O O . LEU A 1 117 ? -2.77 -14.688 -1.142 1 75.88 117 LEU A O 1
ATOM 948 N N . ALA A 1 118 ? -0.707 -13.977 -1.665 1 76.69 118 ALA A N 1
ATOM 949 C CA . ALA A 1 118 ? -1.231 -12.93 -2.537 1 76.69 118 ALA A CA 1
ATOM 950 C C . ALA A 1 118 ? -1.959 -13.531 -3.738 1 76.69 118 ALA A C 1
ATOM 952 O O . ALA A 1 118 ? -2.969 -12.992 -4.195 1 76.69 118 ALA A O 1
ATOM 953 N N . GLU A 1 119 ? -1.547 -14.68 -4.25 1 75.31 119 GLU A N 1
ATOM 954 C CA . GLU A 1 119 ? -2.121 -15.383 -5.395 1 75.31 119 GLU A CA 1
ATOM 955 C C . GLU A 1 119 ? -3.439 -16.047 -5.027 1 75.31 119 GLU A C 1
ATOM 957 O O . GLU A 1 119 ? -4.34 -16.156 -5.863 1 75.31 119 GLU A O 1
ATOM 962 N N . GLU A 1 120 ? -3.512 -16.688 -3.908 1 67.56 120 GLU A N 1
ATOM 963 C CA . GLU A 1 120 ? -4.672 -17.484 -3.531 1 67.56 120 GLU A CA 1
ATOM 964 C C . GLU A 1 120 ? -5.973 -16.75 -3.803 1 67.56 120 GLU A C 1
ATOM 966 O O . GLU A 1 120 ? -6.98 -17.359 -4.164 1 67.56 120 GLU A O 1
ATOM 971 N N . ILE A 1 121 ? -5.93 -15.586 -3.811 1 58.22 121 ILE A N 1
ATOM 972 C CA . ILE A 1 121 ? -7.199 -14.922 -4.059 1 58.22 121 ILE A CA 1
ATOM 973 C C . ILE A 1 121 ? -7.586 -15.07 -5.527 1 58.22 121 ILE A C 1
ATOM 975 O O . ILE A 1 121 ? -8.758 -15.281 -5.852 1 58.22 121 ILE A O 1
ATOM 979 N N . HIS A 1 122 ? -6.688 -15.062 -6.449 1 57.47 122 HIS A N 1
ATOM 980 C CA . HIS A 1 122 ? -7.008 -15.242 -7.863 1 57.47 122 HIS A CA 1
ATOM 981 C C . HIS A 1 122 ? -7.395 -16.688 -8.164 1 57.47 122 HIS A C 1
ATOM 983 O O . HIS A 1 122 ? -8.289 -16.938 -8.977 1 57.47 122 HIS A O 1
ATOM 989 N N . SER A 1 123 ? -6.59 -17.641 -7.809 1 54.31 123 SER A N 1
ATOM 990 C CA . SER A 1 123 ? -6.961 -19 -8.133 1 54.31 123 SER A CA 1
ATOM 991 C C . SER A 1 123 ? -8.406 -19.297 -7.75 1 54.31 123 SER A C 1
ATOM 993 O O . SER A 1 123 ? -9.102 -20.047 -8.43 1 54.31 123 SER A O 1
ATOM 995 N N . ARG A 1 124 ? -8.75 -18.844 -6.699 1 51.69 124 ARG A N 1
ATOM 996 C CA . ARG A 1 124 ? -10.133 -19.172 -6.375 1 51.69 124 ARG A CA 1
ATOM 997 C C . ARG A 1 124 ? -11.094 -18.547 -7.383 1 51.69 124 ARG A C 1
ATOM 999 O O . ARG A 1 124 ? -12.156 -19.109 -7.668 1 51.69 124 ARG A O 1
ATOM 1006 N N . ALA A 1 125 ? -10.789 -17.438 -7.82 1 50.88 125 ALA A N 1
ATOM 1007 C CA . ALA A 1 125 ? -11.727 -16.828 -8.758 1 50.88 125 ALA A CA 1
ATOM 1008 C C . ALA A 1 125 ? -11.727 -17.578 -10.086 1 50.88 125 ALA A C 1
ATOM 1010 O O . ALA A 1 125 ? -12.758 -17.656 -10.766 1 50.88 125 ALA A O 1
ATOM 1011 N N . SER A 1 126 ? -10.578 -17.984 -10.547 1 50.91 126 SER A N 1
ATOM 1012 C CA . SER A 1 126 ? -10.539 -18.688 -11.812 1 50.91 126 SER A CA 1
ATOM 1013 C C . SER A 1 126 ? -11.133 -20.094 -11.68 1 50.91 126 SER A C 1
ATOM 1015 O O . SER A 1 126 ? -11.734 -20.609 -12.625 1 50.91 126 SER A O 1
ATOM 1017 N N . SER A 1 127 ? -10.922 -20.812 -10.578 1 48.47 127 SER A N 1
ATOM 1018 C CA . SER A 1 127 ? -11.391 -22.188 -10.516 1 48.47 127 SER A CA 1
ATOM 1019 C C . SER A 1 127 ? -12.914 -22.266 -10.57 1 48.47 127 SER A C 1
ATOM 1021 O O . SER A 1 127 ? -13.484 -23.344 -10.711 1 48.47 127 SER A O 1
ATOM 1023 N N . THR A 1 128 ? -13.562 -21.297 -10.148 1 45.81 128 THR A N 1
ATOM 1024 C CA . THR A 1 128 ? -15 -21.531 -10.203 1 45.81 128 THR A CA 1
ATOM 1025 C C . THR A 1 128 ? -15.469 -21.672 -11.648 1 45.81 128 THR A C 1
ATOM 1027 O O . THR A 1 128 ? -16.562 -22.188 -11.906 1 45.81 128 THR A O 1
ATOM 1030 N N . ASP A 1 129 ? -14.82 -21.109 -12.609 1 42.31 129 ASP A N 1
ATOM 1031 C CA . ASP A 1 129 ? -15.461 -21.328 -13.906 1 42.31 129 ASP A CA 1
ATOM 1032 C C . ASP A 1 129 ? -15.297 -22.766 -14.359 1 42.31 129 ASP A C 1
ATOM 1034 O O . ASP A 1 129 ? -16 -23.219 -15.266 1 42.31 129 ASP A O 1
ATOM 1038 N N . GLU A 1 130 ? -14.227 -23.562 -13.977 1 41.34 130 GLU A N 1
ATOM 1039 C CA . GLU A 1 130 ? -14.164 -24.859 -14.648 1 41.34 130 GLU A CA 1
ATOM 1040 C C . GLU A 1 130 ? -15.188 -25.828 -14.062 1 41.34 130 GLU A C 1
ATOM 1042 O O . GLU A 1 130 ? -15.367 -26.938 -14.586 1 41.34 130 GLU A O 1
ATOM 1047 N N . VAL A 1 131 ? -15.695 -25.688 -12.859 1 41.81 131 VAL A N 1
ATOM 1048 C CA . VAL A 1 131 ? -16.516 -26.812 -12.422 1 41.81 131 VAL A CA 1
ATOM 1049 C C . VAL A 1 131 ? -17.844 -26.812 -13.18 1 41.81 131 VAL A C 1
ATOM 1051 O O . VAL A 1 131 ? -18.562 -27.812 -13.164 1 41.81 131 VAL A O 1
ATOM 1054 N N . ASP A 1 132 ? -18.391 -25.703 -13.523 1 40.91 132 ASP A N 1
ATOM 1055 C CA . ASP A 1 132 ? -19.766 -26.016 -13.906 1 40.91 132 ASP A CA 1
ATOM 1056 C C . ASP A 1 132 ? -19.828 -26.641 -15.305 1 40.91 132 ASP A C 1
ATOM 1058 O O . ASP A 1 132 ? -20.906 -26.906 -15.828 1 40.91 132 ASP A O 1
ATOM 1062 N N . HIS A 1 133 ? -18.672 -26.594 -16.016 1 36.84 133 HIS A N 1
ATOM 1063 C CA . HIS A 1 133 ? -19.078 -27.109 -17.328 1 36.84 133 HIS A CA 1
ATOM 1064 C C . HIS A 1 133 ? -19.203 -28.625 -17.297 1 36.84 133 HIS A C 1
ATOM 1066 O O . HIS A 1 133 ? -19.422 -29.25 -18.344 1 36.84 133 HIS A O 1
ATOM 1072 N N . ASN A 1 134 ? -18.984 -29.297 -16.203 1 29.45 134 ASN A N 1
ATOM 1073 C CA . ASN A 1 134 ? -19.453 -30.656 -16.5 1 29.45 134 ASN A CA 1
ATOM 1074 C C . ASN A 1 134 ? -20.984 -30.75 -16.422 1 29.45 134 ASN A C 1
ATOM 1076 O O . ASN A 1 134 ? -21.609 -30.172 -15.523 1 29.45 134 ASN A O 1
ATOM 1080 N N . MET B 1 1 ? -2.738 -37.969 5.109 1 23 1 MET B N 1
ATOM 1081 C CA . MET B 1 1 ? -2.537 -36.938 4.105 1 23 1 MET B CA 1
ATOM 1082 C C . MET B 1 1 ? -2.318 -35.594 4.77 1 23 1 MET B C 1
ATOM 1084 O O . MET B 1 1 ? -3.219 -35.062 5.43 1 23 1 MET B O 1
ATOM 1088 N N . MET B 1 2 ? -1.233 -35.5 5.367 1 22.67 2 MET B N 1
ATOM 1089 C CA . MET B 1 2 ? -0.883 -34.469 6.344 1 22.67 2 MET B CA 1
ATOM 1090 C C . MET B 1 2 ? -1.017 -33.062 5.738 1 22.67 2 MET B C 1
ATOM 1092 O O . MET B 1 2 ? -0.451 -32.781 4.68 1 22.67 2 MET B O 1
ATOM 1096 N N . ASN B 1 3 ? -2.25 -32.594 5.594 1 29.08 3 ASN B N 1
ATOM 1097 C CA . ASN B 1 3 ? -2.57 -31.219 5.223 1 29.08 3 ASN B CA 1
ATOM 1098 C C . ASN B 1 3 ? -1.566 -30.234 5.816 1 29.08 3 ASN B C 1
ATOM 1100 O O . ASN B 1 3 ? -1.588 -29.969 7.016 1 29.08 3 ASN B O 1
ATOM 1104 N N . VAL B 1 4 ? -0.323 -30.547 5.82 1 30.64 4 VAL B N 1
ATOM 1105 C CA . VAL B 1 4 ? 0.705 -29.625 6.309 1 30.64 4 VAL B CA 1
ATOM 1106 C C . VAL B 1 4 ? 0.335 -28.188 5.941 1 30.64 4 VAL B C 1
ATOM 1108 O O . VAL B 1 4 ? 0.422 -27.797 4.777 1 30.64 4 VAL B O 1
ATOM 1111 N N . GLY B 1 5 ? -0.875 -27.75 6.145 1 33.34 5 GLY B N 1
ATOM 1112 C CA . GLY B 1 5 ? -1.361 -26.375 6.141 1 33.34 5 GLY B CA 1
ATOM 1113 C C . GLY B 1 5 ? -0.321 -25.375 6.605 1 33.34 5 GLY B C 1
ATOM 1114 O O . GLY B 1 5 ? -0.168 -25.141 7.805 1 33.34 5 GLY B O 1
ATOM 1115 N N . LEU B 1 6 ? 0.881 -25.406 6.395 1 35.84 6 LEU B N 1
ATOM 1116 C CA . LEU B 1 6 ? 1.893 -24.391 6.676 1 35.84 6 LEU B CA 1
ATOM 1117 C C . LEU B 1 6 ? 1.262 -23.016 6.793 1 35.84 6 LEU B C 1
ATOM 1119 O O . LEU B 1 6 ? 0.624 -22.531 5.852 1 35.84 6 LEU B O 1
ATOM 1123 N N . ALA B 1 7 ? 0.623 -22.656 7.801 1 38.16 7 ALA B N 1
ATOM 1124 C CA . ALA B 1 7 ? -0.09 -21.469 8.273 1 38.16 7 ALA B CA 1
ATOM 1125 C C . ALA B 1 7 ? 0.596 -20.188 7.797 1 38.16 7 ALA B C 1
ATOM 1127 O O . ALA B 1 7 ? 1.536 -19.703 8.438 1 38.16 7 ALA B O 1
ATOM 1128 N N . VAL B 1 8 ? 1.091 -20.172 6.621 1 46.81 8 VAL B N 1
ATOM 1129 C CA . VAL B 1 8 ? 1.703 -18.938 6.125 1 46.81 8 VAL B CA 1
ATOM 1130 C C . VAL B 1 8 ? 0.894 -17.734 6.594 1 46.81 8 VAL B C 1
ATOM 1132 O O . VAL B 1 8 ? -0.316 -17.672 6.363 1 46.81 8 VAL B O 1
ATOM 1135 N N . SER B 1 9 ? 1.102 -17.359 7.816 1 51.66 9 SER B N 1
ATOM 1136 C CA . SER B 1 9 ? 0.438 -16.375 8.664 1 51.66 9 SER B CA 1
ATOM 1137 C C . SER B 1 9 ? 0.1 -15.117 7.875 1 51.66 9 SER B C 1
ATOM 1139 O O . SER B 1 9 ? 0.99 -14.336 7.531 1 51.66 9 SER B O 1
ATOM 1141 N N . SER B 1 10 ? -0.846 -15.305 6.934 1 67.88 10 SER B N 1
ATOM 1142 C CA . SER B 1 10 ? -1.464 -14.094 6.398 1 67.88 10 SER B CA 1
ATOM 1143 C C . SER B 1 10 ? -1.908 -13.164 7.523 1 67.88 10 SER B C 1
ATOM 1145 O O . SER B 1 10 ? -2.334 -13.617 8.586 1 67.88 10 SER B O 1
ATOM 1147 N N . LEU B 1 11 ? -1.454 -12 7.41 1 79.81 11 LEU B N 1
ATOM 1148 C CA . LEU B 1 11 ? -1.862 -11.023 8.414 1 79.81 11 LEU B CA 1
ATOM 1149 C C . LEU B 1 11 ? -3.381 -11 8.562 1 79.81 11 LEU B C 1
ATOM 1151 O O . LEU B 1 11 ? -4.105 -11.047 7.562 1 79.81 11 LEU B O 1
ATOM 1155 N N . SER B 1 12 ? -3.807 -11.109 9.812 1 87.12 12 SER B N 1
ATOM 1156 C CA . SER B 1 12 ? -5.223 -10.891 10.102 1 87.12 12 SER B CA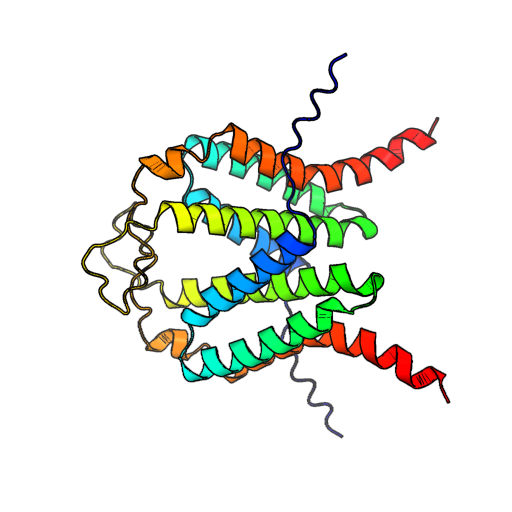 1
ATOM 1157 C C . SER B 1 12 ? -5.656 -9.484 9.711 1 87.12 12 SER B C 1
ATOM 1159 O O . SER B 1 12 ? -4.816 -8.617 9.453 1 87.12 12 SER B O 1
ATOM 1161 N N . HIS B 1 13 ? -6.973 -9.305 9.656 1 90.38 13 HIS B N 1
ATOM 1162 C CA . HIS B 1 13 ? -7.48 -7.988 9.297 1 90.38 13 HIS B CA 1
ATOM 1163 C C . HIS B 1 13 ? -6.953 -6.914 10.242 1 90.38 13 HIS B C 1
ATOM 1165 O O . HIS B 1 13 ? -6.434 -5.891 9.797 1 90.38 13 HIS B O 1
ATOM 1171 N N . PRO B 1 14 ? -7.004 -7.133 11.617 1 92.69 14 PRO B N 1
ATOM 1172 C CA . PRO B 1 14 ? -6.453 -6.117 12.516 1 92.69 14 PRO B CA 1
ATOM 1173 C C . PRO B 1 14 ? -4.965 -5.867 12.289 1 92.69 14 PRO B C 1
ATOM 1175 O O . PRO B 1 14 ? -4.496 -4.734 12.43 1 92.69 14 PRO B O 1
ATOM 1178 N N . GLN B 1 15 ? -4.23 -6.867 11.898 1 93.12 15 GLN B N 1
ATOM 1179 C CA . GLN B 1 15 ? -2.803 -6.723 11.625 1 93.12 15 GLN B CA 1
ATOM 1180 C C . GLN B 1 15 ? -2.562 -5.918 10.352 1 93.12 15 GLN B C 1
ATOM 1182 O O . GLN B 1 15 ? -1.653 -5.09 10.297 1 93.12 15 GLN B O 1
ATOM 1187 N N . ARG B 1 16 ? -3.396 -6.133 9.398 1 92.56 16 ARG B N 1
ATOM 1188 C CA . ARG B 1 16 ? -3.281 -5.391 8.141 1 92.56 16 ARG B CA 1
ATOM 1189 C C . ARG B 1 16 ? -3.604 -3.916 8.352 1 92.56 16 ARG B C 1
ATOM 1191 O O . ARG B 1 16 ? -2.926 -3.045 7.797 1 92.56 16 ARG B O 1
ATOM 1198 N N . VAL B 1 17 ? -4.609 -3.686 9.133 1 94.69 17 VAL B N 1
ATOM 1199 C CA . VAL B 1 17 ? -4.996 -2.312 9.438 1 94.69 17 VAL B CA 1
ATOM 1200 C C . VAL B 1 17 ? -3.854 -1.596 10.148 1 94.69 17 VAL B C 1
ATOM 1202 O O . VAL B 1 17 ? -3.512 -0.463 9.805 1 94.69 17 VAL B O 1
ATOM 1205 N N . ARG B 1 18 ? -3.297 -2.281 11.086 1 96.25 18 ARG B N 1
ATOM 1206 C CA . ARG B 1 18 ? -2.195 -1.698 11.852 1 96.25 18 ARG B CA 1
ATOM 1207 C C . ARG B 1 18 ? -0.995 -1.421 10.953 1 96.25 18 ARG B C 1
ATOM 1209 O O . ARG B 1 18 ? -0.359 -0.37 11.062 1 96.25 18 ARG B O 1
ATOM 1216 N N . LEU B 1 19 ? -0.68 -2.344 10.156 1 94.62 19 LEU B N 1
ATOM 1217 C CA . LEU B 1 19 ? 0.429 -2.174 9.227 1 94.62 19 LEU B CA 1
ATOM 1218 C C . LEU B 1 19 ? 0.202 -0.962 8.328 1 94.62 19 LEU B C 1
ATOM 1220 O O . LEU B 1 19 ? 1.109 -0.152 8.125 1 94.62 19 LEU B O 1
ATOM 1224 N N . LEU B 1 20 ? -0.992 -0.854 7.781 1 96.31 20 LEU B N 1
ATOM 1225 C CA . LEU B 1 20 ? -1.333 0.263 6.906 1 96.31 20 LEU B CA 1
ATOM 1226 C C . LEU B 1 20 ? -1.225 1.589 7.652 1 96.31 20 LEU B C 1
ATOM 1228 O O . LEU B 1 20 ? -0.645 2.549 7.141 1 96.31 20 LEU B O 1
ATOM 1232 N N . TYR B 1 21 ? -1.758 1.634 8.828 1 96.88 21 TYR B N 1
ATOM 1233 C CA . TYR B 1 21 ? -1.718 2.82 9.68 1 96.88 21 TYR B CA 1
ATOM 1234 C C . TYR B 1 21 ? -0.281 3.273 9.914 1 96.88 21 TYR B C 1
ATOM 1236 O O . TYR B 1 21 ? 0.055 4.438 9.68 1 96.88 21 TYR B O 1
ATOM 1244 N N . LYS B 1 22 ? 0.527 2.326 10.305 1 96.5 22 LYS B N 1
ATOM 1245 C CA . LYS B 1 22 ? 1.925 2.627 10.602 1 96.5 22 LYS B CA 1
ATOM 1246 C C . LYS B 1 22 ? 2.666 3.08 9.344 1 96.5 22 LYS B C 1
ATOM 1248 O O . LYS B 1 22 ? 3.504 3.982 9.406 1 96.5 22 LYS B O 1
ATOM 1253 N N . THR B 1 23 ? 2.398 2.459 8.273 1 96 23 THR B N 1
ATOM 1254 C CA . THR B 1 23 ? 3.023 2.818 7 1 96 23 THR B CA 1
ATOM 1255 C C . THR B 1 23 ? 2.721 4.27 6.641 1 96 23 THR B C 1
ATOM 1257 O O . THR B 1 23 ? 3.617 5.016 6.242 1 96 23 THR B O 1
ATOM 1260 N N . ILE B 1 24 ? 1.457 4.664 6.797 1 95.75 24 ILE B N 1
ATOM 1261 C CA . ILE B 1 24 ? 1.048 6.02 6.457 1 95.75 24 ILE B CA 1
ATOM 1262 C C . ILE B 1 24 ? 1.743 7.02 7.383 1 95.75 24 ILE B C 1
ATOM 1264 O O . ILE B 1 24 ? 2.256 8.047 6.926 1 95.75 24 ILE B O 1
ATOM 1268 N N . LEU B 1 25 ? 1.792 6.742 8.695 1 95.88 25 LEU B N 1
ATOM 1269 C CA . LEU B 1 25 ? 2.465 7.621 9.641 1 95.88 25 LEU B CA 1
ATOM 1270 C C . LEU B 1 25 ? 3.943 7.766 9.297 1 95.88 25 LEU B C 1
ATOM 1272 O O . LEU B 1 25 ? 4.508 8.859 9.398 1 95.88 25 LEU B O 1
ATOM 1276 N N . GLN B 1 26 ? 4.535 6.699 8.852 1 94.25 26 GLN B N 1
ATOM 1277 C CA . GLN B 1 26 ? 5.938 6.727 8.453 1 94.25 26 GLN B CA 1
ATOM 1278 C C . GLN B 1 26 ? 6.141 7.59 7.207 1 94.25 26 GLN B C 1
ATOM 1280 O O . GLN B 1 26 ? 7.09 8.375 7.141 1 94.25 26 GLN B O 1
ATOM 1285 N N . LEU B 1 27 ? 5.305 7.41 6.297 1 92.12 27 LEU B N 1
ATOM 1286 C CA . LEU B 1 27 ? 5.379 8.211 5.078 1 92.12 27 LEU B CA 1
ATOM 1287 C C . LEU B 1 27 ? 5.215 9.695 5.387 1 92.12 27 LEU B C 1
ATOM 1289 O O . LEU B 1 27 ? 5.875 10.539 4.777 1 92.12 27 LEU B O 1
ATOM 1293 N N . HIS B 1 28 ? 4.371 10.016 6.309 1 93.19 28 HIS B N 1
ATOM 1294 C CA . HIS B 1 28 ? 4.105 11.398 6.691 1 93.19 28 HIS B CA 1
ATOM 1295 C C . HIS B 1 28 ? 5.363 12.07 7.242 1 93.19 28 HIS B C 1
ATOM 1297 O O . HIS B 1 28 ? 5.484 13.297 7.207 1 93.19 28 HIS B O 1
ATOM 1303 N N . ARG B 1 29 ? 6.27 11.297 7.699 1 91.88 29 ARG B N 1
ATOM 1304 C CA . ARG B 1 29 ? 7.527 11.859 8.188 1 91.88 29 ARG B CA 1
ATOM 1305 C C . ARG B 1 29 ? 8.32 12.5 7.059 1 91.88 29 ARG B C 1
ATOM 1307 O O . ARG B 1 29 ? 9.219 13.312 7.305 1 91.88 29 ARG B O 1
ATOM 1314 N N . GLY B 1 30 ? 8.078 12.086 5.891 1 85.75 30 GLY B N 1
ATOM 1315 C CA . GLY B 1 30 ? 8.734 12.664 4.73 1 85.75 30 GLY B CA 1
ATOM 1316 C C . GLY B 1 30 ? 8.117 13.969 4.277 1 85.75 30 GLY B C 1
ATOM 1317 O O . GLY B 1 30 ? 8.617 14.609 3.354 1 85.75 30 GLY B O 1
ATOM 1318 N N . LEU B 1 31 ? 7.066 14.414 4.891 1 86.56 31 LEU B N 1
ATOM 1319 C CA . LEU B 1 31 ? 6.359 15.641 4.543 1 86.56 31 LEU B CA 1
ATOM 1320 C C . LEU B 1 31 ? 6.848 16.812 5.395 1 86.56 31 LEU B C 1
ATOM 1322 O O . LEU B 1 31 ? 7.457 16.609 6.445 1 86.56 31 LEU B O 1
ATOM 1326 N N . PRO B 1 32 ? 6.633 18.078 4.867 1 86.06 32 PRO B N 1
ATOM 1327 C CA . PRO B 1 32 ? 6.848 19.203 5.777 1 86.06 32 PRO B CA 1
ATOM 1328 C C . PRO B 1 32 ? 6.129 19.031 7.113 1 86.06 32 PRO B C 1
ATOM 1330 O O . PRO B 1 32 ? 5.008 18.516 7.152 1 86.06 32 PRO B O 1
ATOM 1333 N N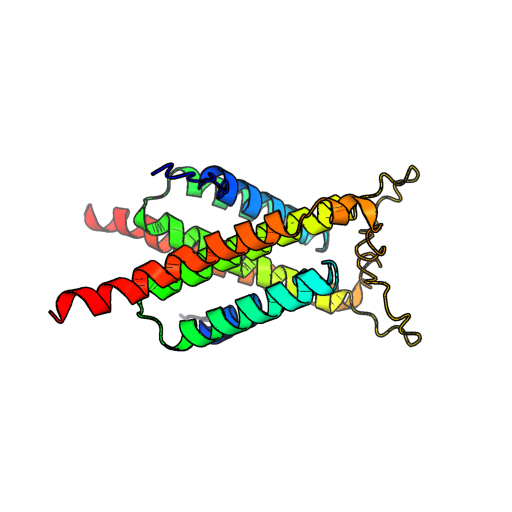 . PRO B 1 33 ? 6.777 19.422 8.172 1 88.81 33 PRO B N 1
ATOM 1334 C CA . PRO B 1 33 ? 6.262 19.125 9.508 1 88.81 33 PRO B CA 1
ATOM 1335 C C . PRO B 1 33 ? 4.805 19.547 9.688 1 88.81 33 PRO B C 1
ATOM 1337 O O . PRO B 1 33 ? 4.012 18.797 10.266 1 88.81 33 PRO B O 1
ATOM 1340 N N . ALA B 1 34 ? 4.492 20.719 9.273 1 88.25 34 ALA B N 1
ATOM 1341 C CA . ALA B 1 34 ? 3.121 21.203 9.438 1 88.25 34 ALA B CA 1
ATOM 1342 C C . ALA B 1 34 ? 2.133 20.312 8.695 1 88.25 34 ALA B C 1
ATOM 1344 O O . ALA B 1 34 ? 1.049 20.016 9.203 1 88.25 34 ALA B O 1
ATOM 1345 N N . LEU B 1 35 ? 2.48 19.922 7.52 1 88.94 35 LEU B N 1
ATOM 1346 C CA . LEU B 1 35 ? 1.625 19.062 6.715 1 88.94 35 LEU B CA 1
ATOM 1347 C C . LEU B 1 35 ? 1.547 17.656 7.324 1 88.94 35 LEU B C 1
ATOM 1349 O O . LEU B 1 35 ? 0.484 17.031 7.316 1 88.94 35 LEU B O 1
ATOM 1353 N N . ALA B 1 36 ? 2.682 17.188 7.793 1 92.5 36 ALA B N 1
ATOM 1354 C CA . ALA B 1 36 ? 2.709 15.883 8.469 1 92.5 36 ALA B CA 1
ATOM 1355 C C . ALA B 1 36 ? 1.771 15.875 9.672 1 92.5 36 ALA B C 1
ATOM 1357 O O . ALA B 1 36 ? 1.03 14.914 9.891 1 92.5 36 ALA B O 1
ATOM 1358 N N . GLU B 1 37 ? 1.833 16.922 10.43 1 93.44 37 GLU B N 1
ATOM 1359 C CA . GLU B 1 37 ? 0.973 17.031 11.609 1 93.44 37 GLU B CA 1
ATOM 1360 C C . GLU B 1 37 ? -0.502 17.016 11.211 1 93.44 37 GLU B C 1
ATOM 1362 O O . GLU B 1 37 ? -1.306 16.312 11.828 1 93.44 37 GLU B O 1
ATOM 1367 N N . LEU B 1 38 ? -0.873 17.797 10.281 1 90.69 38 LEU B N 1
ATOM 1368 C CA . LEU B 1 38 ? -2.244 17.844 9.781 1 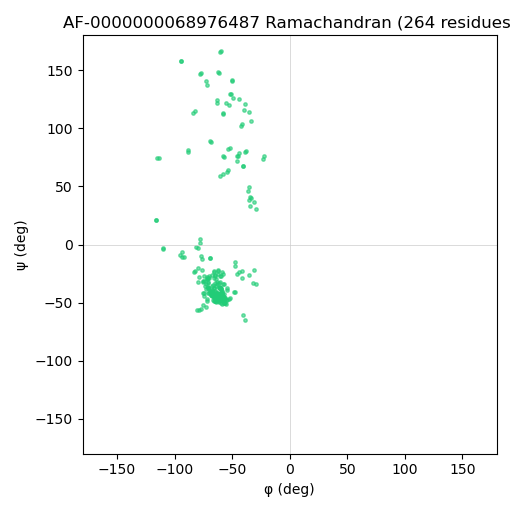90.69 38 LEU B CA 1
ATOM 1369 C C . LEU B 1 38 ? -2.682 16.469 9.289 1 90.69 38 LEU B C 1
ATOM 1371 O O . LEU B 1 38 ? -3.754 15.977 9.664 1 90.69 38 LEU B O 1
ATOM 1375 N N . GLY B 1 39 ? -1.871 15.867 8.469 1 92.69 39 GLY B N 1
ATOM 1376 C CA . GLY B 1 39 ? -2.18 14.547 7.941 1 92.69 39 GLY B CA 1
ATOM 1377 C C . GLY B 1 39 ? -2.342 13.5 9.023 1 92.69 39 GLY B C 1
ATOM 1378 O O . GLY B 1 39 ? -3.26 12.68 8.961 1 92.69 39 GLY B O 1
ATOM 1379 N N . ASN B 1 40 ? -1.397 13.531 9.953 1 96 40 ASN B N 1
ATOM 1380 C CA . ASN B 1 40 ? -1.456 12.562 11.047 1 96 40 ASN B CA 1
ATOM 1381 C C . ASN B 1 40 ? -2.758 12.68 11.836 1 96 40 ASN B C 1
ATOM 1383 O O . ASN B 1 40 ? -3.35 11.672 12.219 1 96 40 ASN B O 1
ATOM 1387 N N . LYS B 1 41 ? -3.119 13.883 12.07 1 94.31 41 LYS B N 1
ATOM 1388 C CA . LYS B 1 41 ? -4.387 14.102 12.766 1 94.31 41 LYS B CA 1
ATOM 1389 C C . LYS B 1 41 ? -5.555 13.516 11.977 1 94.31 41 LYS B C 1
ATOM 1391 O O . LYS B 1 41 ? -6.402 12.82 12.539 1 94.31 41 LYS B O 1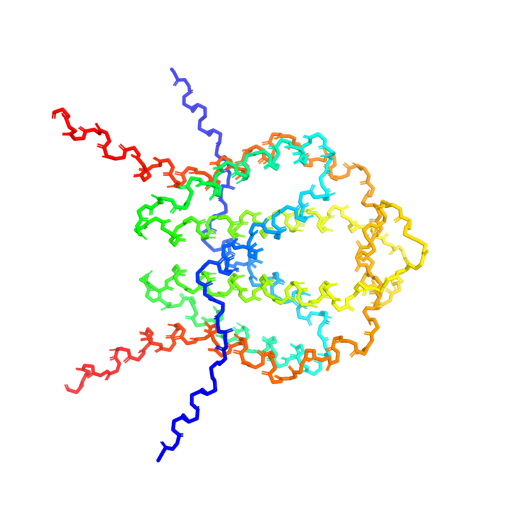
ATOM 1396 N N . TYR B 1 42 ? -5.59 13.742 10.711 1 92.31 42 TYR B N 1
ATOM 1397 C CA . TYR B 1 42 ? -6.664 13.273 9.836 1 92.31 42 TYR B CA 1
ATOM 1398 C C . TYR B 1 42 ? -6.688 11.75 9.781 1 92.31 42 TYR B C 1
ATOM 1400 O O . TYR B 1 42 ? -7.742 11.133 9.945 1 92.31 42 TYR B O 1
ATOM 1408 N N . VAL B 1 43 ? -5.59 11.148 9.562 1 95.25 43 VAL B N 1
ATOM 1409 C CA . VAL B 1 43 ? -5.488 9.703 9.438 1 95.25 43 VAL B CA 1
ATOM 1410 C C . VAL B 1 43 ? -5.902 9.039 10.75 1 95.25 43 VAL B C 1
ATOM 1412 O O . VAL B 1 43 ? -6.629 8.039 10.742 1 95.25 43 VAL B O 1
ATOM 1415 N N . LYS B 1 44 ? -5.465 9.547 11.828 1 95.44 44 LYS B N 1
ATOM 1416 C CA . LYS B 1 44 ? -5.824 9 13.133 1 95.44 44 LYS B CA 1
ATOM 1417 C C . LYS B 1 44 ? -7.34 8.984 13.328 1 95.44 44 LYS B C 1
ATOM 1419 O O . LYS B 1 44 ? -7.906 7.992 13.781 1 95.44 44 LYS B O 1
ATOM 1424 N N . GLU B 1 45 ? -7.934 10.008 12.992 1 93.06 45 GLU B N 1
ATOM 1425 C CA . GLU B 1 45 ? -9.383 10.109 13.125 1 93.06 45 GLU B CA 1
ATOM 1426 C C . GLU B 1 45 ? -10.094 9.109 12.219 1 93.06 45 GLU B C 1
ATOM 1428 O O . GLU B 1 45 ? -11.055 8.461 12.633 1 93.06 45 GLU B O 1
ATOM 1433 N N . GLU B 1 46 ? -9.633 8.984 11.023 1 92 46 GLU B N 1
ATOM 1434 C CA . GLU B 1 46 ? -10.266 8.094 10.07 1 92 46 GLU B CA 1
ATOM 1435 C C . GLU B 1 46 ? -10.086 6.629 10.469 1 92 46 GLU B C 1
ATOM 1437 O O . GLU B 1 46 ? -11.008 5.828 10.352 1 92 46 GLU B O 1
ATOM 1442 N N . PHE B 1 47 ? -8.93 6.27 10.922 1 94.5 47 PHE B N 1
ATOM 1443 C CA . PHE B 1 47 ? -8.688 4.891 11.328 1 94.5 47 PHE B CA 1
ATOM 1444 C C . PHE B 1 47 ? -9.438 4.566 12.609 1 94.5 47 PHE B C 1
ATOM 1446 O O . PHE B 1 47 ? -9.859 3.424 12.82 1 94.5 47 PHE B O 1
ATOM 1453 N N . HIS B 1 48 ? -9.672 5.555 13.438 1 93.31 48 HIS B N 1
ATOM 1454 C CA . HIS B 1 48 ? -10.516 5.367 14.617 1 93.31 48 HIS B CA 1
ATOM 1455 C C . HIS B 1 48 ? -11.953 5.07 14.227 1 93.31 48 HIS B C 1
ATOM 1457 O O . HIS B 1 48 ? -12.57 4.152 14.773 1 93.31 48 HIS B O 1
ATOM 1463 N N . ARG B 1 49 ? -12.477 5.754 13.305 1 90.12 49 ARG B N 1
ATOM 1464 C CA . ARG B 1 49 ? -13.844 5.551 12.836 1 90.12 49 ARG B CA 1
ATOM 1465 C C . ARG B 1 49 ? -13.984 4.195 12.148 1 90.12 49 ARG B C 1
ATOM 1467 O O . ARG B 1 49 ? -15.047 3.57 12.219 1 90.12 49 ARG B O 1
ATOM 1474 N N . HIS B 1 50 ? -12.984 3.766 11.484 1 90.81 50 HIS B N 1
ATOM 1475 C CA . HIS B 1 50 ? -12.984 2.506 10.75 1 90.81 50 HIS B CA 1
ATOM 1476 C C . HIS B 1 50 ? -13.234 1.325 11.68 1 90.81 50 HIS B C 1
ATOM 1478 O O . HIS B 1 50 ? -13.773 0.3 11.258 1 90.81 50 HIS B O 1
ATOM 1484 N N . LYS B 1 51 ? -12.875 1.446 12.945 1 92 51 LYS B N 1
ATOM 1485 C CA . LYS B 1 51 ? -13.047 0.372 13.914 1 92 51 LYS B CA 1
ATOM 1486 C C . LYS B 1 51 ? -14.516 -0.047 14.008 1 92 51 LYS B C 1
ATOM 1488 O O . LYS B 1 51 ? -14.812 -1.203 14.312 1 92 51 LYS B O 1
ATOM 1493 N N . ASN B 1 52 ? -15.445 0.814 13.695 1 89.06 52 ASN B N 1
ATOM 1494 C CA . ASN B 1 52 ? -16.875 0.553 13.82 1 89.06 52 ASN B CA 1
ATOM 1495 C C . ASN B 1 52 ? -17.562 0.569 12.461 1 89.06 52 ASN B C 1
ATOM 1497 O O . ASN B 1 52 ? -18.781 0.734 12.375 1 89.06 52 ASN B O 1
ATOM 1501 N N . CYS B 1 53 ? -16.875 0.4 11.531 1 85.44 53 CYS B N 1
ATOM 1502 C CA . CYS B 1 53 ? -17.391 0.498 10.172 1 85.44 53 CYS B CA 1
ATOM 1503 C C . CYS B 1 53 ? -18.188 -0.756 9.805 1 85.44 53 CYS B C 1
ATOM 1505 O O . CYS B 1 53 ? -17.859 -1.851 10.273 1 85.44 53 CYS B O 1
ATOM 1507 N N . ARG B 1 54 ? -19.219 -0.573 8.977 1 89.5 54 ARG B N 1
ATOM 1508 C CA . ARG B 1 54 ? -19.969 -1.704 8.445 1 89.5 54 ARG B CA 1
ATOM 1509 C C . ARG B 1 54 ? -19.078 -2.598 7.586 1 89.5 54 ARG B C 1
ATOM 1511 O O . ARG B 1 54 ? -18.188 -2.107 6.887 1 89.5 54 ARG B O 1
ATOM 1518 N N . PRO B 1 55 ? -19.359 -3.9 7.57 1 89.12 55 PRO B N 1
ATOM 1519 C CA . PRO B 1 55 ? -18.516 -4.867 6.859 1 89.12 55 PRO B CA 1
ATOM 1520 C C . PRO B 1 55 ? -18.375 -4.547 5.371 1 89.12 55 PRO B C 1
ATOM 1522 O O . PRO B 1 55 ? -17.328 -4.789 4.781 1 89.12 55 PRO B O 1
ATOM 1525 N N . GLU B 1 56 ? -19.422 -4 4.789 1 88.25 56 GLU B N 1
ATOM 1526 C CA . GLU B 1 56 ? -19.406 -3.756 3.35 1 88.25 56 GLU B CA 1
ATOM 1527 C C . GLU B 1 56 ? -18.422 -2.648 2.99 1 88.25 56 GLU B C 1
ATOM 1529 O O . GLU B 1 56 ? -18.016 -2.523 1.834 1 88.25 56 GLU B O 1
ATOM 1534 N N . PHE B 1 57 ? -17.922 -1.922 3.982 1 86.31 57 PHE B N 1
ATOM 1535 C CA . PHE B 1 57 ? -17.078 -0.767 3.711 1 86.31 57 PHE B CA 1
ATOM 1536 C C . PHE B 1 57 ? -15.641 -1.042 4.129 1 86.31 57 PHE B C 1
ATOM 1538 O O . PHE B 1 57 ? -14.742 -0.263 3.812 1 86.31 57 PHE B O 1
ATOM 1545 N N . VAL B 1 58 ? -15.438 -2.162 4.684 1 89.31 58 VAL B N 1
ATOM 1546 C CA . VAL B 1 58 ? -14.109 -2.48 5.207 1 89.31 58 VAL B CA 1
ATOM 1547 C C . VAL B 1 58 ? -13.117 -2.598 4.059 1 89.31 58 VAL B C 1
ATOM 1549 O O . VAL B 1 58 ? -12.062 -1.963 4.074 1 89.31 58 VAL B O 1
ATOM 1552 N N . GLN B 1 59 ? -13.477 -3.295 3.098 1 88.81 59 GLN B N 1
ATOM 1553 C CA . GLN B 1 59 ? -12.562 -3.508 1.981 1 88.81 59 GLN B CA 1
ATOM 1554 C C . GLN B 1 59 ? -12.344 -2.219 1.197 1 88.81 59 GLN B C 1
ATOM 1556 O O . GLN B 1 59 ? -11.203 -1.872 0.871 1 88.81 59 GLN B O 1
ATOM 1561 N N . PRO B 1 60 ? -13.391 -1.453 0.923 1 88.56 60 PRO B N 1
ATOM 1562 C CA . PRO B 1 60 ? -13.18 -0.169 0.25 1 88.56 60 PRO B CA 1
ATOM 1563 C C . PRO B 1 60 ? -12.281 0.773 1.046 1 88.56 60 PRO B C 1
ATOM 1565 O O . PRO B 1 60 ? -11.453 1.48 0.465 1 88.56 60 PRO B O 1
ATOM 1568 N N . PHE B 1 61 ? -12.414 0.8 2.348 1 91.38 61 PHE B N 1
ATOM 1569 C CA . PHE B 1 61 ? -11.562 1.613 3.205 1 91.38 61 PHE B CA 1
ATOM 1570 C C . PHE B 1 61 ? -10.094 1.222 3.037 1 91.38 61 PHE B C 1
ATOM 1572 O O . PHE B 1 61 ? -9.25 2.076 2.781 1 91.38 61 PHE B O 1
ATOM 1579 N N . MET B 1 62 ? -9.844 -0.071 3.139 1 92.94 62 MET B N 1
ATOM 1580 C CA . MET B 1 62 ? -8.477 -0.563 3.041 1 92.94 62 MET B CA 1
ATOM 1581 C C . MET B 1 62 ? -7.875 -0.232 1.679 1 92.94 62 MET B C 1
ATOM 1583 O O . MET B 1 62 ? -6.723 0.19 1.591 1 92.94 62 MET B O 1
ATOM 1587 N N . LEU B 1 63 ? -8.648 -0.391 0.684 1 91 63 LEU B N 1
ATOM 1588 C CA . LEU B 1 63 ? -8.156 -0.14 -0.667 1 91 63 LEU B CA 1
ATOM 1589 C C . LEU B 1 63 ? -7.848 1.341 -0.868 1 91 63 LEU B C 1
ATOM 1591 O O . LEU B 1 63 ? -6.812 1.693 -1.435 1 91 63 LEU B O 1
ATOM 1595 N N . GLU B 1 64 ? -8.672 2.205 -0.398 1 90.31 64 GLU B N 1
ATOM 1596 C CA . GLU B 1 64 ? -8.492 3.641 -0.586 1 90.31 64 GLU B CA 1
ATOM 1597 C C . GLU B 1 64 ? -7.27 4.148 0.173 1 90.31 64 GLU B C 1
ATOM 1599 O O . GLU B 1 64 ? -6.457 4.898 -0.377 1 90.31 64 GLU B O 1
ATOM 1604 N N . TRP B 1 65 ? -7.172 3.662 1.323 1 93.88 65 TRP B N 1
ATOM 1605 C CA . TRP B 1 65 ? -6.055 4.129 2.141 1 93.88 65 TRP B CA 1
ATOM 1606 C C . TRP B 1 65 ? -4.742 3.506 1.675 1 93.88 65 TRP B C 1
ATOM 1608 O O . TRP B 1 65 ? -3.682 4.125 1.784 1 93.88 65 TRP B O 1
ATOM 1618 N N . SER B 1 66 ? -4.84 2.289 1.161 1 93.56 66 SER B N 1
ATOM 1619 C CA . SER B 1 66 ? -3.652 1.708 0.541 1 93.56 66 SER B CA 1
ATOM 1620 C C . SER B 1 66 ? -3.223 2.508 -0.685 1 93.56 66 SER B C 1
ATOM 1622 O O . SER B 1 66 ? -2.029 2.738 -0.896 1 93.56 66 SER B O 1
ATOM 1624 N N . SER B 1 67 ? -4.125 2.928 -1.487 1 90.25 67 SER B N 1
ATOM 1625 C CA . SER B 1 67 ? -3.838 3.762 -2.65 1 90.25 67 SER B CA 1
ATOM 1626 C C . SER B 1 67 ? -3.199 5.086 -2.238 1 90.25 67 SER B C 1
ATOM 1628 O O . SER B 1 67 ? -2.229 5.527 -2.852 1 90.25 67 SER B O 1
ATOM 1630 N N . TYR B 1 68 ? -3.732 5.695 -1.21 1 91.19 68 TYR B N 1
ATOM 1631 C CA . TYR B 1 68 ? -3.16 6.91 -0.642 1 91.19 68 TYR B CA 1
ATOM 1632 C C . TYR B 1 68 ? -1.699 6.699 -0.264 1 91.19 68 TYR B C 1
ATOM 1634 O O . TYR B 1 68 ? -0.839 7.516 -0.607 1 91.19 68 TYR B O 1
ATOM 1642 N N . ALA B 1 69 ? -1.465 5.629 0.409 1 94.38 69 ALA B N 1
ATOM 1643 C CA . ALA B 1 69 ? -0.107 5.328 0.857 1 94.38 69 ALA B CA 1
ATOM 1644 C C . ALA B 1 69 ? 0.841 5.176 -0.329 1 94.38 69 ALA B C 1
ATOM 1646 O O . ALA B 1 69 ? 1.949 5.715 -0.319 1 94.38 69 ALA B O 1
ATOM 1647 N N . MET B 1 70 ? 0.396 4.527 -1.305 1 92.38 70 MET B N 1
ATOM 1648 C CA . MET B 1 70 ? 1.251 4.258 -2.457 1 92.38 70 MET B CA 1
ATOM 1649 C C . MET B 1 70 ? 1.509 5.535 -3.25 1 92.38 70 MET B C 1
ATOM 1651 O O . MET B 1 70 ? 2.625 5.766 -3.719 1 92.38 70 MET B O 1
ATOM 1655 N N . GLU B 1 71 ? 0.485 6.34 -3.424 1 90.06 71 GLU B N 1
ATOM 1656 C CA . GLU B 1 71 ? 0.652 7.613 -4.121 1 90.06 71 GLU B CA 1
ATOM 1657 C C . GLU B 1 71 ? 1.599 8.539 -3.359 1 90.06 71 GLU B C 1
ATOM 1659 O O . GLU B 1 71 ? 2.473 9.172 -3.957 1 90.06 71 GLU B O 1
ATOM 1664 N N . LEU B 1 72 ? 1.424 8.57 -2.117 1 90.38 72 LEU B N 1
ATOM 1665 C CA . LEU B 1 72 ? 2.289 9.391 -1.279 1 90.38 72 LEU B CA 1
ATOM 1666 C C . LEU B 1 72 ? 3.73 8.898 -1.332 1 90.38 72 LEU B C 1
ATOM 1668 O O . LEU B 1 72 ? 4.664 9.695 -1.432 1 90.38 72 LEU B O 1
ATOM 1672 N N . SER B 1 73 ? 3.861 7.598 -1.218 1 90.5 73 SER B N 1
ATOM 1673 C CA . SER B 1 73 ? 5.191 7.004 -1.298 1 90.5 73 SER B CA 1
ATOM 1674 C C . SER B 1 73 ? 5.891 7.387 -2.6 1 90.5 73 SER B C 1
ATOM 1676 O O . SER B 1 73 ? 7.074 7.734 -2.596 1 90.5 73 SER B O 1
ATOM 1678 N N . LYS B 1 74 ? 5.234 7.293 -3.645 1 88.38 74 LYS B N 1
ATOM 1679 C CA . LYS B 1 74 ? 5.785 7.668 -4.945 1 88.38 74 LYS B CA 1
ATOM 1680 C C . LYS B 1 74 ? 6.215 9.133 -4.961 1 88.38 74 LYS B C 1
ATOM 1682 O O . LYS B 1 74 ? 7.297 9.461 -5.445 1 88.38 74 LYS B O 1
ATOM 1687 N N . GLN B 1 75 ? 5.383 9.977 -4.508 1 84.25 75 GLN B N 1
ATOM 1688 C CA . GLN B 1 75 ? 5.66 11.406 -4.492 1 84.25 75 GLN B CA 1
ATOM 1689 C C . GLN B 1 75 ? 6.902 11.719 -3.664 1 84.25 75 GLN B C 1
ATOM 1691 O O . GLN B 1 75 ? 7.73 12.539 -4.059 1 84.25 75 GLN B O 1
ATOM 1696 N N . ILE B 1 76 ? 6.996 11.102 -2.576 1 84.69 76 ILE B N 1
ATOM 1697 C CA . ILE B 1 76 ? 8.141 11.312 -1.692 1 84.69 76 ILE B CA 1
ATOM 1698 C C . ILE B 1 76 ? 9.414 10.812 -2.369 1 84.69 76 ILE B C 1
ATOM 1700 O O . ILE B 1 76 ? 10.445 11.484 -2.326 1 84.69 76 ILE B O 1
ATOM 1704 N N . ARG B 1 77 ? 9.375 9.664 -2.945 1 83.12 77 ARG B N 1
ATOM 1705 C CA . ARG B 1 77 ? 10.516 9.102 -3.662 1 83.12 77 ARG B CA 1
ATOM 1706 C C . ARG B 1 77 ? 10.953 10.023 -4.801 1 83.12 77 ARG B C 1
ATOM 1708 O O . ARG B 1 77 ? 12.148 10.258 -4.988 1 83.12 77 ARG B O 1
ATOM 1715 N N . ASP B 1 78 ? 10.031 10.461 -5.578 1 81.75 78 ASP B N 1
ATOM 1716 C CA . ASP B 1 78 ? 10.297 11.336 -6.719 1 81.75 78 ASP B CA 1
ATOM 1717 C C . ASP B 1 78 ? 10.93 12.648 -6.266 1 81.75 78 ASP B C 1
ATOM 1719 O O . ASP B 1 78 ? 11.789 13.203 -6.957 1 81.75 78 ASP B O 1
ATOM 1723 N N . ALA B 1 79 ? 10.516 13.102 -5.191 1 76.56 79 ALA B N 1
ATOM 1724 C CA . ALA B 1 79 ? 11.047 14.352 -4.648 1 76.56 79 ALA B CA 1
ATOM 1725 C C . ALA B 1 79 ? 12.469 14.172 -4.129 1 76.56 79 ALA B C 1
ATOM 1727 O O . ALA B 1 79 ? 13.25 15.125 -4.109 1 76.56 79 ALA B O 1
ATOM 1728 N N . SER B 1 80 ? 12.812 13.055 -3.684 1 72.5 80 SER B N 1
ATOM 1729 C CA . SER B 1 80 ? 14.125 12.758 -3.127 1 72.5 80 SER B CA 1
ATOM 1730 C C . SER B 1 80 ? 15.133 12.453 -4.227 1 72.5 80 SER B C 1
ATOM 1732 O O . SER B 1 80 ? 16.344 12.547 -4.012 1 72.5 80 SER B O 1
ATOM 1734 N N . TYR B 1 81 ? 14.766 12.062 -5.34 1 61.91 81 TYR B N 1
ATOM 1735 C CA . TYR B 1 81 ? 15.664 11.719 -6.438 1 61.91 81 TYR B CA 1
ATOM 1736 C C . TYR B 1 81 ? 16.359 12.961 -6.984 1 61.91 81 TYR B C 1
ATOM 1738 O O . TYR B 1 81 ? 15.695 13.922 -7.395 1 61.91 81 TYR B O 1
ATOM 1746 N N . THR B 1 82 ? 17.594 13.289 -6.332 1 53.56 82 THR B N 1
ATOM 1747 C CA . THR B 1 82 ? 18.516 14.25 -6.922 1 53.56 82 THR B CA 1
ATOM 1748 C C . THR B 1 82 ? 19.406 13.57 -7.957 1 53.56 82 THR B C 1
ATOM 1750 O O . THR B 1 82 ? 20.031 12.547 -7.672 1 53.56 82 THR B O 1
ATOM 1753 N N . PRO B 1 83 ? 19.266 13.93 -9.305 1 47.03 83 PRO B N 1
ATOM 1754 C CA . PRO B 1 83 ? 20.172 13.336 -10.281 1 47.03 83 PRO B CA 1
ATOM 1755 C C . PRO B 1 83 ? 21.625 13.352 -9.82 1 47.03 83 PRO B C 1
ATOM 1757 O O . PRO B 1 83 ? 22.172 14.422 -9.523 1 47.03 83 PRO B O 1
ATOM 1760 N N . SER B 1 84 ? 22.094 12.5 -8.898 1 45.19 84 SER B N 1
ATOM 1761 C CA . SER B 1 84 ? 23.531 12.539 -8.688 1 45.19 84 SER B CA 1
ATOM 1762 C C . SER B 1 84 ? 24.297 12.25 -9.977 1 45.19 84 SER B C 1
ATOM 1764 O O . SER B 1 84 ? 23.922 11.359 -10.734 1 45.19 84 SER B O 1
ATOM 1766 N N . ASN B 1 85 ? 25 13.227 -10.5 1 45.34 85 ASN B N 1
ATOM 1767 C CA . ASN B 1 85 ? 25.953 13.086 -11.594 1 45.34 85 ASN B CA 1
ATOM 1768 C C . ASN B 1 85 ? 26.844 11.852 -11.414 1 45.34 85 ASN B C 1
ATOM 1770 O O . ASN B 1 85 ? 27.672 11.555 -12.266 1 45.34 85 ASN B O 1
ATOM 1774 N N . ASN B 1 86 ? 27.047 11.328 -10.227 1 41.47 86 ASN B N 1
ATOM 1775 C CA . ASN B 1 86 ? 27.875 10.133 -10.07 1 41.47 86 ASN B CA 1
ATOM 1776 C C . ASN B 1 86 ? 27.047 8.945 -9.594 1 41.47 86 ASN B C 1
ATOM 1778 O O . ASN B 1 86 ? 26.906 8.719 -8.383 1 41.47 86 ASN B O 1
ATOM 1782 N N . PRO B 1 87 ? 26.328 8.438 -10.453 1 42.22 87 PRO B N 1
ATOM 1783 C CA . PRO B 1 87 ? 25.391 7.359 -10.117 1 42.22 87 PRO B CA 1
ATOM 1784 C C . PRO B 1 87 ? 26.078 6.184 -9.422 1 42.22 87 PRO B C 1
ATOM 1786 O O . PRO B 1 87 ? 26.875 5.477 -10.031 1 42.22 87 PRO B O 1
ATOM 1789 N N . ALA B 1 88 ? 26.641 6.473 -8.227 1 40.22 88 ALA B N 1
ATOM 1790 C CA . ALA B 1 88 ? 27.156 5.203 -7.719 1 40.22 88 ALA B CA 1
ATOM 1791 C C . ALA B 1 88 ? 26.078 4.125 -7.727 1 40.22 88 ALA B C 1
ATOM 1793 O O . ALA B 1 88 ? 24.906 4.406 -7.453 1 40.22 88 ALA B O 1
ATOM 1794 N N . PRO B 1 89 ? 26.328 2.996 -8.492 1 40.75 89 PRO B N 1
ATOM 1795 C CA . PRO B 1 89 ? 25.375 1.95 -8.875 1 40.75 89 PRO B CA 1
ATOM 1796 C C . PRO B 1 89 ? 24.406 1.617 -7.75 1 40.75 89 PRO B C 1
ATOM 1798 O O . PRO B 1 89 ? 23.234 1.338 -8.016 1 40.75 89 PRO B O 1
ATOM 1801 N N . ASN B 1 90 ? 24.812 1.09 -6.629 1 36.88 90 ASN B N 1
ATOM 1802 C CA . ASN B 1 90 ? 24.156 0.198 -5.688 1 36.88 90 ASN B CA 1
ATOM 1803 C C . ASN B 1 90 ? 23.5 0.975 -4.543 1 36.88 90 ASN B C 1
ATOM 1805 O O . ASN B 1 90 ? 23.078 0.385 -3.549 1 36.88 90 ASN B O 1
ATOM 1809 N N . THR B 1 91 ? 23.844 2.348 -4.531 1 36.22 91 THR B N 1
ATOM 1810 C CA . THR B 1 91 ? 23.469 2.908 -3.24 1 36.22 91 THR B CA 1
ATOM 1811 C C . THR B 1 91 ? 22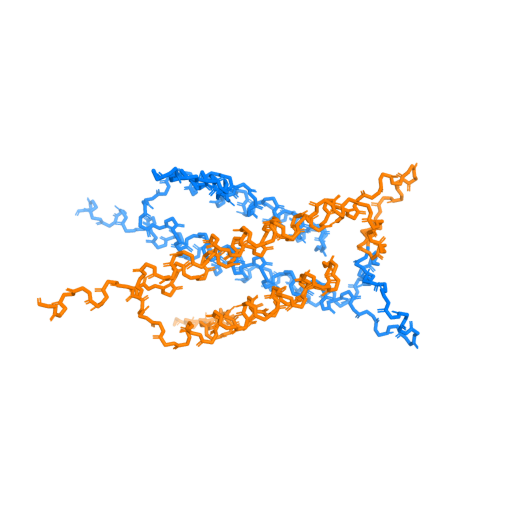.031 3.414 -3.273 1 36.22 91 THR B C 1
ATOM 1813 O O . THR B 1 91 ? 21.672 4.219 -4.137 1 36.22 91 THR B O 1
ATOM 1816 N N . VAL B 1 92 ? 21.141 2.59 -3.117 1 37.44 92 VAL B N 1
ATOM 1817 C CA . VAL B 1 92 ? 19.781 3.096 -2.887 1 37.44 92 VAL B CA 1
ATOM 1818 C C . VAL B 1 92 ? 19.828 4.254 -1.891 1 37.44 92 VAL B C 1
ATOM 1820 O O . VAL B 1 92 ? 20.234 4.074 -0.738 1 37.44 92 VAL B O 1
ATOM 1823 N N . GLU B 1 93 ? 20.219 5.504 -2.318 1 36.59 93 GLU B N 1
ATOM 1824 C CA . GLU B 1 93 ? 20.312 6.688 -1.475 1 36.59 93 GLU B CA 1
ATOM 1825 C C . GLU B 1 93 ? 18.969 7.047 -0.871 1 36.59 93 GLU B C 1
ATOM 1827 O O . GLU B 1 93 ? 18.125 7.668 -1.53 1 36.59 93 GLU B O 1
ATOM 1832 N N . PHE B 1 94 ? 18.453 6.172 -0.173 1 35.22 94 PHE B N 1
ATOM 1833 C CA . PHE B 1 94 ? 17.156 6.453 0.411 1 35.22 94 PHE B CA 1
ATOM 1834 C C . PHE B 1 94 ? 17.188 7.742 1.224 1 35.22 94 PHE B C 1
ATOM 1836 O O . PHE B 1 94 ? 16.188 8.461 1.295 1 35.22 94 PHE B O 1
ATOM 1843 N N . GLY B 1 95 ? 18.266 8.07 1.961 1 34.09 95 GLY B N 1
ATOM 1844 C CA . GLY B 1 95 ? 18.25 8.977 3.096 1 34.09 95 GLY B CA 1
ATOM 1845 C C . GLY B 1 95 ? 18.547 10.414 2.717 1 34.09 95 GLY B C 1
ATOM 1846 O O . GLY B 1 95 ? 18.969 11.211 3.561 1 34.09 95 GLY B O 1
ATOM 1847 N N . ARG B 1 96 ? 18.969 10.633 1.562 1 40.31 96 ARG B N 1
ATOM 1848 C CA . ARG B 1 96 ? 19.344 12.047 1.561 1 40.31 96 ARG B CA 1
ATOM 1849 C C . ARG B 1 96 ? 18.125 12.938 1.8 1 40.31 96 ARG B C 1
ATOM 1851 O O . ARG B 1 96 ? 17.062 12.695 1.242 1 40.31 96 ARG B O 1
ATOM 1858 N N . PRO B 1 97 ? 18.266 13.773 2.934 1 38.94 97 PRO B N 1
ATOM 1859 C CA . PRO B 1 97 ? 17.188 14.758 3.105 1 38.94 97 PRO B CA 1
ATOM 1860 C C . PRO B 1 97 ? 16.766 15.398 1.787 1 38.94 97 PRO B C 1
ATOM 1862 O O . PRO B 1 97 ? 17.609 15.781 0.976 1 38.94 97 PRO B O 1
ATOM 1865 N N . LEU B 1 98 ? 15.578 14.93 1.252 1 44.78 98 LEU B N 1
ATOM 1866 C CA . LEU B 1 98 ? 15 15.5 0.043 1 44.78 98 LEU B CA 1
ATOM 1867 C C . LEU B 1 98 ? 15.258 17 -0.024 1 44.78 98 LEU B C 1
ATOM 1869 O O . LEU B 1 98 ? 15.211 17.688 0.999 1 44.78 98 LEU B O 1
ATOM 1873 N N . GLU B 1 99 ? 15.977 17.438 -0.888 1 43.16 99 GLU B N 1
ATOM 1874 C CA . GLU B 1 99 ? 16.047 18.891 -1.082 1 43.16 99 GLU B CA 1
ATOM 1875 C C . GLU B 1 99 ? 14.68 19.547 -0.932 1 43.16 99 GLU B C 1
ATOM 1877 O O . GLU B 1 99 ? 13.695 19.047 -1.477 1 43.16 99 GLU B O 1
ATOM 1882 N N . PRO B 1 100 ? 14.453 20.422 0.06 1 43.75 100 PRO B N 1
ATOM 1883 C CA . PRO B 1 100 ? 13.258 21.203 0.377 1 43.75 100 PRO B CA 1
ATOM 1884 C C . PRO B 1 100 ? 12.453 21.578 -0.864 1 43.75 100 PRO B C 1
ATOM 1886 O O . PRO B 1 100 ? 11.234 21.766 -0.783 1 43.75 100 PRO B O 1
ATOM 1889 N N . THR B 1 101 ? 12.992 21.594 -1.94 1 44.72 101 THR B N 1
ATOM 1890 C CA . THR B 1 101 ? 12.297 22.328 -2.994 1 44.72 101 THR B CA 1
ATOM 1891 C C . THR B 1 101 ? 11.18 21.469 -3.59 1 44.72 101 THR B C 1
ATOM 1893 O O . THR B 1 101 ? 10.078 21.969 -3.834 1 44.72 101 THR B O 1
ATOM 1896 N N . VAL B 1 102 ? 11.406 20.406 -4.039 1 48.03 102 VAL B N 1
ATOM 1897 C CA . VAL B 1 102 ? 10.414 19.641 -4.797 1 48.03 102 VAL B CA 1
ATOM 1898 C C . VAL B 1 102 ? 9.336 19.125 -3.854 1 48.03 102 VAL B C 1
ATOM 1900 O O . VAL B 1 102 ? 8.148 19.141 -4.184 1 48.03 102 VAL B O 1
ATOM 1903 N N . LEU B 1 103 ? 9.625 18.453 -2.617 1 52.56 103 LEU B N 1
ATOM 1904 C CA . LEU B 1 103 ? 8.594 18.25 -1.601 1 52.56 103 LEU B CA 1
ATOM 1905 C C . LEU B 1 103 ? 7.824 19.547 -1.345 1 52.56 103 LEU B C 1
ATOM 1907 O O . LEU B 1 103 ? 6.695 19.5 -0.845 1 52.56 103 LEU B O 1
ATOM 1911 N N . ASN B 1 104 ? 8.422 20.578 -1.736 1 48.41 104 ASN B N 1
ATOM 1912 C CA . ASN B 1 104 ? 7.789 21.891 -1.642 1 48.41 104 ASN B CA 1
ATOM 1913 C C . ASN B 1 104 ? 6.551 21.984 -2.531 1 48.41 104 ASN B C 1
ATOM 1915 O O . ASN B 1 104 ? 5.68 22.828 -2.309 1 48.41 104 ASN B O 1
ATOM 1919 N N . ARG B 1 105 ? 6.703 21.156 -3.613 1 52.59 105 ARG B N 1
ATOM 1920 C CA . ARG B 1 105 ? 5.504 21.25 -4.441 1 52.59 105 ARG B CA 1
ATOM 1921 C C . ARG B 1 105 ? 4.371 20.422 -3.854 1 52.59 105 ARG B C 1
ATOM 1923 O O . ARG B 1 105 ? 3.223 20.516 -4.289 1 52.59 105 ARG B O 1
ATOM 1930 N N . PHE B 1 106 ? 4.699 19.281 -3.068 1 55.75 106 PHE B N 1
ATOM 1931 C CA . PHE B 1 106 ? 3.559 18.75 -2.338 1 55.75 106 PHE B CA 1
ATOM 1932 C C . PHE B 1 106 ? 2.896 19.828 -1.5 1 55.75 106 PHE B C 1
ATOM 1934 O O . PHE B 1 106 ? 3.406 20.203 -0.442 1 55.75 106 PHE B O 1
ATOM 1941 N N . SER B 1 107 ? 2.031 20.578 -2.27 1 61.12 107 SER B N 1
ATOM 1942 C CA . SER B 1 107 ? 1.321 21.656 -1.585 1 61.12 107 SER B CA 1
ATOM 1943 C C . SER B 1 107 ? 0.256 21.109 -0.643 1 61.12 107 SER B C 1
ATOM 1945 O O . SER B 1 107 ? -0.159 19.953 -0.772 1 61.12 107 SER B O 1
ATOM 1947 N N . GLU B 1 108 ? 0.163 21.688 0.56 1 69.81 108 GLU B N 1
ATOM 1948 C CA . GLU B 1 108 ? -0.93 21.453 1.496 1 69.81 108 GLU B CA 1
ATOM 1949 C C . GLU B 1 108 ? -2.223 21.109 0.76 1 69.81 108 GLU B C 1
ATOM 1951 O O . GLU B 1 108 ? -2.963 20.219 1.174 1 69.81 108 GLU B O 1
ATOM 1956 N N . SER B 1 109 ? -2.314 21.703 -0.292 1 74.62 109 SER B N 1
ATOM 1957 C CA . SER B 1 109 ? -3.525 21.5 -1.077 1 74.62 109 SER B CA 1
ATOM 1958 C C . SER B 1 109 ? -3.557 20.094 -1.678 1 74.62 109 SER B C 1
ATOM 1960 O O . SER B 1 109 ? -4.602 19.438 -1.698 1 74.62 109 SER B O 1
ATOM 1962 N N . GLN B 1 110 ? -2.312 19.609 -1.986 1 74.62 110 GLN B N 1
ATOM 1963 C CA . GLN B 1 110 ? -2.26 18.281 -2.596 1 74.62 110 GLN B CA 1
ATOM 1964 C C . GLN B 1 110 ? -2.504 17.188 -1.558 1 74.62 110 GLN B C 1
ATOM 1966 O O . GLN B 1 110 ? -3.209 16.219 -1.827 1 74.62 110 GLN B O 1
ATOM 1971 N N . LEU B 1 111 ? -1.951 17.344 -0.462 1 81.38 111 LEU B N 1
ATOM 1972 C CA . LEU B 1 111 ? -2.16 16.359 0.607 1 81.38 111 LEU B CA 1
ATOM 1973 C C . LEU B 1 111 ? -3.625 16.328 1.033 1 81.38 111 LEU B C 1
ATOM 1975 O O . LEU B 1 111 ? -4.207 15.258 1.19 1 81.38 111 LEU B O 1
ATOM 1979 N N . GLN B 1 112 ? -4.164 17.531 1.25 1 77 112 GLN B N 1
ATOM 1980 C CA . GLN B 1 112 ? -5.566 17.625 1.633 1 77 112 GLN B CA 1
ATOM 1981 C C . GLN B 1 112 ? -6.461 16.953 0.586 1 77 112 GLN B C 1
ATOM 1983 O O . GLN B 1 112 ? -7.434 16.281 0.93 1 77 112 GLN B O 1
ATOM 1988 N N . GLN B 1 113 ? -6.121 17.219 -0.544 1 77.31 113 GLN B N 1
ATOM 1989 C CA . GLN B 1 113 ? -6.891 16.609 -1.633 1 77.31 113 GLN B CA 1
ATOM 1990 C C . GLN B 1 113 ? -6.777 15.094 -1.616 1 77.31 113 GLN B C 1
ATOM 1992 O O . GLN B 1 113 ? -7.781 14.391 -1.763 1 77.31 113 GLN B O 1
ATOM 1997 N N . LEU B 1 114 ? -5.629 14.594 -1.512 1 81.62 114 LEU B N 1
ATOM 1998 C CA . LEU B 1 114 ? -5.414 13.156 -1.457 1 81.62 114 LEU B CA 1
ATOM 1999 C C . LEU B 1 114 ? -6.148 12.539 -0.271 1 81.62 114 LEU B C 1
ATOM 2001 O O . LEU B 1 114 ? -6.797 11.5 -0.408 1 81.62 114 LEU B O 1
ATOM 2005 N N . LEU B 1 115 ? -6.102 13.211 0.811 1 82.38 115 LEU B N 1
ATOM 2006 C CA . LEU B 1 115 ? -6.758 12.734 2.023 1 82.38 115 LEU B CA 1
ATOM 2007 C C . LEU B 1 115 ? -8.273 12.75 1.864 1 82.38 115 LEU B C 1
ATOM 2009 O O . LEU B 1 115 ? -8.961 11.82 2.293 1 82.38 115 LEU B O 1
ATOM 2013 N N . SER B 1 116 ? -8.805 13.742 1.258 1 76.75 116 SER B N 1
ATOM 2014 C CA . SER B 1 116 ? -10.242 13.867 1.038 1 76.75 116 SER B CA 1
ATOM 2015 C C . SER B 1 116 ? -10.75 12.781 0.098 1 76.75 116 SER B C 1
ATOM 2017 O O . SER B 1 116 ? -11.852 12.25 0.288 1 76.75 116 SER B O 1
ATOM 2019 N N . LEU B 1 117 ? -9.992 12.5 -0.814 1 73.81 117 LEU B N 1
ATOM 2020 C CA . LEU B 1 117 ? -10.344 11.43 -1.741 1 73.81 117 LEU B CA 1
ATOM 2021 C C . LEU B 1 117 ? -10.352 10.078 -1.035 1 73.81 117 LEU B C 1
ATOM 2023 O O . LEU B 1 117 ? -11.242 9.258 -1.271 1 73.81 117 LEU B O 1
ATOM 2027 N N . ALA B 1 118 ? -9.367 9.914 -0.209 1 74.44 118 ALA B N 1
ATOM 2028 C CA . ALA B 1 118 ? -9.297 8.672 0.56 1 74.44 118 ALA B CA 1
ATOM 2029 C C . ALA B 1 118 ? -10.492 8.539 1.498 1 74.44 118 ALA B C 1
ATOM 2031 O O . ALA B 1 118 ? -11 7.434 1.707 1 74.44 118 ALA B O 1
ATOM 2032 N N . GLU B 1 119 ? -11.07 9.609 2.047 1 73.5 119 GLU B N 1
ATOM 2033 C CA . GLU B 1 119 ? -12.211 9.656 2.959 1 73.5 119 GLU B CA 1
ATOM 2034 C C . GLU B 1 119 ? -13.516 9.406 2.219 1 73.5 119 GLU B C 1
ATOM 2036 O O . GLU B 1 119 ? -14.438 8.797 2.764 1 73.5 119 GLU B O 1
ATOM 2041 N N . GLU B 1 120 ? -13.75 10.133 1.16 1 65.06 120 GLU B N 1
ATOM 2042 C CA . GLU B 1 120 ? -15.031 10.117 0.461 1 65.06 120 GLU B CA 1
ATOM 2043 C C . GLU B 1 120 ? -15.586 8.703 0.354 1 65.06 120 GLU B C 1
ATOM 2045 O O . GLU B 1 120 ? -16.797 8.492 0.455 1 65.06 120 GLU B O 1
ATOM 2050 N N . ILE B 1 121 ? -14.805 7.832 0.321 1 57.19 121 ILE B N 1
ATOM 2051 C CA . ILE B 1 121 ? -15.422 6.516 0.174 1 57.19 121 ILE B CA 1
ATOM 2052 C C . ILE B 1 121 ? -16.062 6.098 1.492 1 57.19 121 ILE B C 1
ATOM 2054 O O . ILE B 1 121 ? -17.141 5.492 1.499 1 57.19 121 ILE B O 1
ATOM 2058 N N . HIS B 1 122 ? -15.594 6.559 2.574 1 56.28 122 HIS B N 1
ATOM 2059 C CA . HIS B 1 122 ? -16.203 6.246 3.859 1 56.28 122 HIS B CA 1
ATOM 2060 C C . HIS B 1 122 ? -17.469 7.062 4.086 1 56.28 122 HIS B C 1
ATOM 2062 O O . HIS B 1 122 ? -18.453 6.555 4.621 1 56.28 122 HIS B O 1
ATOM 2068 N N . SER B 1 123 ? -17.422 8.367 4.023 1 54.5 123 SER B N 1
ATOM 2069 C CA . SER B 1 123 ? -18.609 9.172 4.277 1 54.5 123 SER B CA 1
ATOM 2070 C C . SER B 1 123 ? -19.797 8.656 3.486 1 54.5 123 SER B C 1
ATOM 2072 O O . SER B 1 123 ? -20.938 8.727 3.951 1 54.5 123 SER B O 1
ATOM 2074 N N . ARG B 1 124 ? -19.578 8.312 2.357 1 50.84 124 ARG B N 1
ATOM 2075 C CA . ARG B 1 124 ? -20.766 7.855 1.645 1 50.84 124 ARG B CA 1
ATOM 2076 C C . ARG B 1 124 ? -21.359 6.617 2.305 1 50.84 124 ARG B C 1
ATOM 2078 O O . ARG B 1 124 ? -22.578 6.41 2.273 1 50.84 124 ARG B O 1
ATOM 2085 N N . ALA B 1 125 ? -20.562 5.848 2.805 1 49.88 125 ALA B N 1
ATOM 2086 C CA . ALA B 1 125 ? -21.141 4.656 3.42 1 49.88 125 ALA B CA 1
ATOM 2087 C C . ALA B 1 125 ? -21.891 5.008 4.703 1 49.88 125 ALA B C 1
ATOM 2089 O O . ALA B 1 125 ? -22.875 4.355 5.055 1 49.88 125 ALA B O 1
ATOM 2090 N N . SER B 1 126 ? -21.406 5.922 5.441 1 50.03 126 SER B N 1
ATOM 2091 C CA . SER B 1 126 ? -22.094 6.289 6.676 1 50.03 126 SER B CA 1
ATOM 2092 C C . SER B 1 126 ? -23.375 7.07 6.387 1 50.03 126 SER B C 1
ATOM 2094 O O . SER B 1 126 ? -24.359 6.961 7.121 1 50.03 126 SER B O 1
ATOM 2096 N N . SER B 1 127 ? -23.422 7.961 5.402 1 48.22 127 SER B N 1
ATOM 2097 C CA . SER B 1 127 ? -24.609 8.797 5.219 1 48.22 127 SER B CA 1
ATOM 2098 C C . SER B 1 127 ? -25.812 7.961 4.789 1 48.22 127 SER B C 1
ATOM 2100 O O . SER B 1 127 ? -26.938 8.461 4.746 1 48.22 127 SER B O 1
ATOM 2102 N N . THR B 1 128 ? -25.609 6.883 4.184 1 45.25 128 THR B N 1
ATOM 2103 C CA . THR B 1 128 ? -26.859 6.242 3.781 1 45.25 128 THR B CA 1
ATOM 2104 C C . THR B 1 128 ? -27.703 5.875 5.004 1 45.25 128 THR B C 1
ATOM 2106 O O . THR B 1 128 ? -28.875 5.566 4.879 1 45.25 128 THR B O 1
ATOM 2109 N N . ASP B 1 129 ? -27.156 5.668 6.152 1 41.56 129 ASP B N 1
ATOM 2110 C CA . ASP B 1 129 ? -28.125 5.285 7.176 1 41.56 129 ASP B CA 1
ATOM 2111 C C . ASP B 1 129 ? -29.016 6.465 7.559 1 41.56 129 ASP B C 1
ATOM 2113 O O . ASP B 1 129 ? -30.078 6.277 8.148 1 41.56 129 ASP B O 1
ATOM 2117 N N . GLU B 1 130 ? -28.609 7.793 7.441 1 40.75 130 GLU B N 1
ATOM 2118 C CA . GLU B 1 130 ? -29.547 8.758 8.031 1 40.75 130 GLU B CA 1
ATOM 2119 C C . GLU B 1 130 ? -30.719 9.031 7.105 1 40.75 130 GLU B C 1
ATOM 2121 O O . GLU B 1 130 ? -31.672 9.711 7.488 1 40.75 130 GLU B O 1
ATOM 2126 N N . VAL B 1 131 ? -30.672 8.789 5.828 1 41.69 131 VAL B N 1
ATOM 2127 C CA . VAL B 1 131 ? -3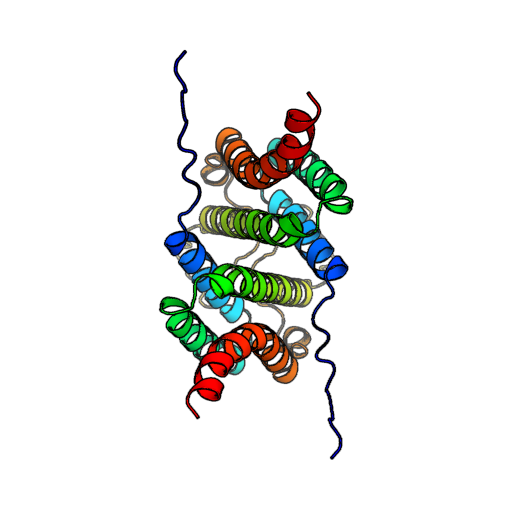1.828 9.297 5.113 1 41.69 131 VAL B CA 1
ATOM 2128 C C . VAL B 1 131 ? -33.031 8.391 5.375 1 41.69 131 VAL B C 1
ATOM 2130 O O . VAL B 1 131 ? -34.156 8.742 5.031 1 41.69 131 VAL B O 1
ATOM 2133 N N . ASP B 1 132 ? -32.875 7.137 5.566 1 40.59 132 ASP B N 1
ATOM 2134 C CA . ASP B 1 132 ? -34.188 6.496 5.469 1 40.59 132 ASP B CA 1
ATOM 2135 C C . ASP B 1 132 ? -35 6.742 6.727 1 40.59 132 ASP B C 1
ATOM 2137 O O . ASP B 1 132 ? -36.125 6.234 6.852 1 40.59 132 ASP B O 1
ATOM 2141 N N . HIS B 1 133 ? -34.375 7.246 7.789 1 36.19 133 HIS B N 1
ATOM 2142 C CA . HIS B 1 133 ? -35.375 7.219 8.852 1 36.19 133 HIS B CA 1
ATOM 2143 C C . HIS B 1 133 ? -36.375 8.375 8.711 1 36.19 133 HIS B C 1
ATOM 2145 O O . HIS B 1 133 ? -37.156 8.617 9.609 1 36.19 133 HIS B O 1
ATOM 2151 N N . ASN B 1 134 ? -36.312 9.188 7.641 1 29.53 134 ASN B N 1
ATOM 2152 C CA . ASN B 1 134 ? -37.594 9.914 7.699 1 29.53 134 ASN B CA 1
ATOM 2153 C C . ASN B 1 134 ? -38.75 9.078 7.141 1 29.53 134 ASN B C 1
ATOM 2155 O O . ASN B 1 134 ? -38.594 8.391 6.137 1 29.53 134 ASN B O 1
#

Secondary structure (DSSP, 8-state):
------------HHHHHHHHHHHHHHHHTTS-HHHHHHHHHHHHHHHHHHTT--HHHHHHHHHHHHHHHHHHHHHHHHHH----SS--TT-----S---TTTTTTS-HHHHHHHHHHHHHHHHHHHHHHHHTT-/---------PPPHHHHHHHHHHHHHHHHTTS-HHHHHHHHHHHHHHHHHHTT--HHHHHHHHHHHHHHHHHHHHHHHHHH----SS--TT-----S---HHHHTTS-HHHHHHHHHHHHHHHHHHHHHHHHTT-

Radius of gyration: 20.24 Å; Cα contacts (8 Å, |Δi|>4): 195; chains: 2; bounding box: 66×64×35 Å